Protein AF-A0A662LLN5-F1 (afdb_monomer_lite)

pLDDT: mean 84.32, std 14.69, range [38.28, 98.81]

Structure (mmCIF, N/CA/C/O backbone):
data_AF-A0A662LLN5-F1
#
_entry.id   AF-A0A662LLN5-F1
#
loop_
_atom_site.group_PDB
_atom_site.id
_atom_site.type_symbol
_atom_site.label_atom_id
_atom_site.label_alt_id
_atom_site.label_comp_id
_atom_site.label_asym_id
_atom_site.label_entity_id
_atom_site.label_seq_id
_atom_site.pdbx_PDB_ins_code
_atom_site.Cartn_x
_atom_site.Cartn_y
_atom_site.Cartn_z
_atom_site.occupancy
_atom_site.B_iso_or_equiv
_atom_site.auth_seq_id
_atom_site.auth_comp_id
_atom_site.auth_asym_id
_atom_site.auth_atom_id
_atom_site.pdbx_PDB_model_num
ATOM 1 N N . MET A 1 1 ? -21.492 3.802 71.761 1.00 56.81 1 MET A N 1
ATOM 2 C CA . MET A 1 1 ? -20.483 3.057 70.979 1.00 56.81 1 MET A CA 1
ATOM 3 C C . MET A 1 1 ? -19.474 2.463 71.934 1.00 56.81 1 MET A C 1
ATOM 5 O O . MET A 1 1 ? -18.831 3.209 72.669 1.00 56.81 1 MET A O 1
ATOM 9 N N . LYS A 1 2 ? -19.388 1.133 71.979 1.00 62.97 2 LYS A N 1
ATOM 10 C CA . LYS A 1 2 ? -18.338 0.440 72.729 1.00 62.97 2 LYS A CA 1
ATOM 11 C C . LYS A 1 2 ? -16.993 0.781 72.082 1.00 62.97 2 LYS A C 1
ATOM 13 O O . LYS A 1 2 ? -16.935 1.100 70.898 1.00 62.97 2 LYS A O 1
ATOM 18 N N . LYS A 1 3 ? -15.905 0.743 72.854 1.00 61.50 3 LYS A N 1
ATOM 19 C CA . LYS A 1 3 ? -14.552 1.117 72.395 1.00 61.50 3 LYS A CA 1
ATOM 20 C C . LYS A 1 3 ? -14.137 0.378 71.105 1.00 61.50 3 LYS A C 1
ATOM 22 O O . LYS A 1 3 ? -13.420 0.950 70.296 1.00 61.50 3 LYS A O 1
ATOM 27 N N . ASN A 1 4 ? -14.685 -0.819 70.889 1.00 70.62 4 ASN A N 1
ATOM 28 C CA . ASN A 1 4 ? -14.451 -1.657 69.714 1.00 70.62 4 ASN A CA 1
ATOM 29 C C . ASN A 1 4 ? -15.237 -1.219 68.461 1.00 70.62 4 ASN A C 1
ATOM 31 O O . ASN A 1 4 ? -14.770 -1.478 67.359 1.00 70.62 4 ASN A O 1
ATOM 35 N N . ASP A 1 5 ? -16.367 -0.513 68.591 1.00 71.94 5 ASP A N 1
ATOM 36 C CA . ASP A 1 5 ? -17.179 -0.086 67.435 1.00 71.94 5 ASP A CA 1
ATOM 37 C C . ASP A 1 5 ? -16.434 0.966 66.600 1.00 71.94 5 ASP A C 1
ATOM 39 O O . ASP A 1 5 ? -16.472 0.945 65.374 1.00 71.94 5 ASP A O 1
ATOM 43 N N . LYS A 1 6 ? -15.700 1.873 67.263 1.00 75.81 6 LYS A N 1
ATOM 44 C CA . LYS A 1 6 ? -14.857 2.868 66.578 1.00 75.81 6 LYS A CA 1
ATOM 45 C C . LYS A 1 6 ? -13.707 2.205 65.825 1.00 75.81 6 LYS A C 1
ATOM 47 O O . LYS A 1 6 ? -13.387 2.624 64.721 1.00 75.81 6 LYS A O 1
ATOM 52 N N . THR A 1 7 ? -13.104 1.172 66.411 1.00 79.12 7 THR A N 1
ATOM 53 C CA . THR A 1 7 ? -12.005 0.430 65.786 1.00 79.12 7 THR A CA 1
ATOM 54 C C . THR A 1 7 ? -12.483 -0.324 64.549 1.00 79.12 7 THR A C 1
ATOM 56 O O . THR A 1 7 ? -11.819 -0.269 63.523 1.00 79.12 7 THR A O 1
ATOM 59 N N . ILE A 1 8 ? -13.661 -0.954 64.612 1.00 82.38 8 ILE A N 1
ATOM 60 C CA . ILE A 1 8 ? -14.258 -1.664 63.471 1.00 82.38 8 ILE A CA 1
ATOM 61 C C . ILE A 1 8 ? -14.552 -0.700 62.314 1.00 82.38 8 ILE A C 1
ATOM 63 O O . ILE A 1 8 ? -14.216 -1.001 61.173 1.00 82.38 8 ILE A O 1
ATOM 67 N N . ILE A 1 9 ? -15.112 0.480 62.602 1.00 83.69 9 ILE A N 1
ATOM 68 C CA . ILE A 1 9 ? -15.408 1.490 61.573 1.00 83.69 9 ILE A CA 1
ATOM 69 C C . ILE A 1 9 ? -14.121 2.002 60.914 1.00 83.69 9 ILE A C 1
ATOM 71 O O . ILE A 1 9 ? -14.059 2.105 59.693 1.00 83.69 9 ILE A O 1
ATOM 75 N N . ILE A 1 10 ? -13.079 2.287 61.700 1.00 85.75 10 ILE A N 1
ATOM 76 C CA . ILE A 1 10 ? -11.797 2.775 61.169 1.00 85.75 10 ILE A CA 1
ATOM 77 C C . ILE A 1 10 ? -11.133 1.716 60.282 1.00 85.75 10 ILE A C 1
ATOM 79 O O . ILE A 1 10 ? -10.668 2.044 59.195 1.00 85.75 10 ILE A O 1
ATOM 83 N N . VAL A 1 11 ? -11.127 0.449 60.705 1.00 86.44 11 VAL A N 1
ATOM 84 C CA . VAL A 1 11 ? -10.577 -0.652 59.899 1.00 86.44 11 VAL A CA 1
ATOM 85 C C . VAL A 1 11 ? -11.376 -0.837 58.608 1.00 86.44 11 VAL A C 1
ATOM 87 O O . VAL A 1 11 ? -10.776 -0.994 57.550 1.00 86.44 11 VAL A O 1
ATOM 90 N N . GLY A 1 12 ? -12.708 -0.741 58.668 1.00 87.19 12 GLY A N 1
ATOM 91 C CA . GLY A 1 12 ? -13.563 -0.800 57.481 1.00 87.19 12 GLY A CA 1
ATOM 92 C C . GLY A 1 12 ? -13.252 0.306 56.470 1.00 87.19 12 GLY A C 1
ATOM 93 O O . GLY A 1 12 ? -13.114 0.020 55.287 1.00 87.19 12 GLY A O 1
ATOM 94 N N . ILE A 1 13 ? -13.065 1.548 56.931 1.00 88.62 13 ILE A N 1
ATOM 95 C CA . ILE A 1 13 ? -12.709 2.685 56.065 1.00 88.62 13 ILE A CA 1
ATOM 96 C C . ILE A 1 13 ? -11.320 2.495 55.441 1.00 88.62 13 ILE A C 1
ATOM 98 O O . ILE A 1 13 ? -11.148 2.763 54.257 1.00 88.62 13 ILE A O 1
ATOM 102 N N . ILE A 1 14 ? -10.340 2.006 56.207 1.00 89.50 14 ILE A N 1
ATOM 103 C CA . ILE A 1 14 ? -8.985 1.750 55.696 1.00 89.50 14 ILE A CA 1
ATOM 104 C C . ILE A 1 14 ? -9.006 0.671 54.610 1.00 89.50 14 ILE A C 1
ATOM 106 O O . ILE A 1 14 ? -8.377 0.857 53.574 1.00 89.50 14 ILE A O 1
ATOM 110 N N . ILE A 1 15 ? -9.747 -0.423 54.817 1.00 89.12 15 ILE A N 1
ATOM 111 C CA . ILE A 1 15 ? -9.900 -1.475 53.803 1.00 89.12 15 ILE A CA 1
ATOM 112 C C . ILE A 1 15 ? -10.547 -0.899 52.545 1.00 89.12 15 ILE A C 1
ATOM 114 O O . ILE A 1 15 ? -10.056 -1.165 51.458 1.00 89.12 15 ILE A O 1
ATOM 118 N N . LEU A 1 16 ? -11.584 -0.070 52.693 1.00 89.75 16 LEU A N 1
ATOM 119 C CA . LEU A 1 16 ? -12.308 0.514 51.565 1.00 89.75 16 LEU A CA 1
ATOM 120 C C . LEU A 1 16 ? -11.410 1.451 50.740 1.00 89.75 16 LEU A C 1
ATOM 122 O O . LEU A 1 16 ? -11.367 1.335 49.520 1.00 89.75 16 LEU A O 1
ATOM 126 N N . ILE A 1 17 ? -10.618 2.299 51.405 1.00 87.81 17 ILE A N 1
ATOM 127 C CA . ILE A 1 17 ? -9.617 3.153 50.748 1.00 87.81 17 ILE A CA 1
ATOM 128 C C . ILE A 1 17 ? -8.553 2.296 50.056 1.00 87.81 17 ILE A C 1
ATOM 130 O O . ILE A 1 17 ? -8.228 2.562 48.905 1.00 87.81 17 ILE A O 1
ATOM 134 N N . LEU A 1 18 ? -8.037 1.253 50.714 1.00 82.50 18 LEU A N 1
ATOM 135 C CA . LEU A 1 18 ? -7.039 0.359 50.120 1.00 82.50 18 LEU A CA 1
ATOM 136 C C . LEU A 1 18 ? -7.588 -0.406 48.913 1.00 82.50 18 LEU A C 1
ATOM 138 O O . LEU A 1 18 ? -6.859 -0.578 47.945 1.00 82.50 18 LEU A O 1
ATOM 142 N N . THR A 1 19 ? -8.856 -0.822 48.927 1.00 78.81 19 THR A N 1
ATOM 143 C CA . THR A 1 19 ? -9.494 -1.450 47.761 1.00 78.81 19 THR A CA 1
ATOM 144 C C . THR A 1 19 ? -9.745 -0.453 46.638 1.00 78.81 19 THR A C 1
ATOM 146 O O . THR A 1 19 ? -9.504 -0.788 45.489 1.00 78.81 19 THR A O 1
ATOM 149 N N . SER A 1 20 ? -10.165 0.780 46.940 1.00 78.69 20 SER A N 1
ATOM 150 C CA . SER A 1 20 ? -10.358 1.822 45.923 1.00 78.69 20 SER A CA 1
ATOM 151 C C . SER A 1 20 ? -9.040 2.238 45.273 1.00 78.69 20 SER A C 1
ATOM 153 O O . SER A 1 20 ? -8.980 2.369 44.060 1.00 78.69 20 SER A O 1
ATOM 155 N N . VAL A 1 21 ? -7.976 2.389 46.067 1.00 79.69 21 VAL A N 1
ATOM 156 C CA . VAL A 1 21 ? -6.614 2.638 45.575 1.00 79.69 21 VAL A CA 1
ATOM 157 C C . VAL A 1 21 ? -6.112 1.425 44.793 1.00 79.69 21 VAL A C 1
ATOM 159 O O . VAL A 1 21 ? -5.573 1.586 43.709 1.00 79.69 21 VAL A O 1
ATOM 162 N N . GLY A 1 22 ? -6.341 0.213 45.301 1.00 70.00 22 GLY A N 1
ATOM 163 C CA . GLY A 1 22 ? -5.976 -1.026 44.621 1.00 70.00 22 GLY A CA 1
ATOM 164 C C . GLY A 1 22 ? -6.615 -1.153 43.242 1.00 70.00 22 GLY A C 1
ATOM 165 O O . GLY A 1 22 ? -5.906 -1.484 42.312 1.00 70.00 22 GLY A O 1
ATOM 166 N N . ILE A 1 23 ? -7.906 -0.832 43.100 1.00 73.94 23 ILE A N 1
ATOM 167 C CA . ILE A 1 23 ? -8.621 -0.829 41.812 1.00 73.94 23 ILE A CA 1
ATOM 168 C C . ILE A 1 23 ? -8.132 0.312 40.911 1.00 73.94 23 ILE A C 1
ATOM 170 O O . ILE A 1 23 ? -7.931 0.099 39.726 1.00 73.94 23 ILE A O 1
ATOM 174 N N . TYR A 1 24 ? -7.900 1.505 41.466 1.00 73.44 24 TYR A N 1
ATOM 175 C CA . TYR A 1 24 ? -7.420 2.663 40.702 1.00 73.44 24 TYR A CA 1
ATOM 176 C C . TYR A 1 24 ? -6.010 2.460 40.122 1.00 73.44 24 TYR A C 1
ATOM 178 O O . TYR A 1 24 ? -5.701 2.983 39.061 1.00 73.44 24 TYR A O 1
ATOM 186 N N . PHE A 1 25 ? -5.152 1.707 40.817 1.00 68.44 25 PHE A N 1
ATOM 187 C CA . PHE A 1 25 ? -3.800 1.360 40.360 1.00 68.44 25 PHE A CA 1
ATOM 188 C C . PHE A 1 25 ? -3.701 -0.060 39.785 1.00 68.44 25 PHE A C 1
ATOM 190 O O . PHE A 1 25 ? -2.595 -0.535 39.520 1.00 68.44 25 PHE A O 1
ATOM 197 N N . TRP A 1 26 ? -4.826 -0.760 39.617 1.00 58.16 26 TRP A N 1
ATOM 198 C CA . TRP A 1 26 ? -4.845 -2.057 38.954 1.00 58.16 26 TRP A CA 1
ATOM 199 C C . TRP A 1 26 ? -4.849 -1.824 37.447 1.00 58.16 26 TRP A C 1
ATOM 201 O O . TRP A 1 26 ? -5.888 -1.576 36.847 1.00 58.16 26 TRP A O 1
ATOM 211 N N . ILE A 1 27 ? -3.659 -1.885 36.862 1.00 49.53 27 ILE A N 1
ATOM 212 C CA . ILE A 1 27 ? -3.475 -2.018 35.422 1.00 49.53 27 ILE A CA 1
ATOM 213 C C . ILE A 1 27 ? -3.460 -3.531 35.176 1.00 49.53 27 ILE A C 1
ATOM 215 O O . ILE A 1 27 ? -2.548 -4.192 35.689 1.00 49.53 27 ILE A O 1
ATOM 219 N N . PRO A 1 28 ? -4.471 -4.124 34.514 1.00 46.12 28 PRO A N 1
ATOM 220 C CA . PRO A 1 28 ? -4.353 -5.510 34.095 1.00 46.12 28 PRO A CA 1
ATOM 221 C C . PRO A 1 28 ? -3.087 -5.633 33.244 1.00 46.12 28 PRO A C 1
ATOM 223 O O . PRO A 1 28 ? -2.852 -4.813 32.361 1.00 46.12 28 PRO A O 1
ATOM 226 N N . GLU A 1 29 ? -2.258 -6.645 33.508 1.00 39.00 29 GLU A N 1
ATOM 227 C CA . GLU A 1 29 ? -1.376 -7.143 32.454 1.00 39.00 29 GLU A CA 1
ATOM 228 C C . GLU A 1 29 ? -2.317 -7.623 31.346 1.00 39.00 29 GLU A C 1
ATOM 230 O O . GLU A 1 29 ? -2.895 -8.708 31.442 1.00 39.00 29 GLU A O 1
ATOM 235 N N . SER A 1 30 ? -2.554 -6.774 30.348 1.00 45.56 30 SER A N 1
ATOM 236 C CA . SER A 1 30 ? -3.200 -7.154 29.104 1.00 45.56 30 SER A CA 1
ATOM 237 C C . SER A 1 30 ? -2.238 -8.099 28.399 1.00 45.56 30 SER A C 1
ATOM 239 O O . SER A 1 30 ? -1.370 -7.704 27.624 1.00 45.56 30 SER A O 1
ATOM 241 N N . SER A 1 31 ? -2.325 -9.384 28.735 1.00 53.78 31 SER A N 1
ATOM 242 C CA . SER A 1 31 ? -1.752 -10.410 27.881 1.00 53.78 31 SER A CA 1
ATOM 243 C C . SER A 1 31 ? -2.539 -10.356 26.579 1.00 53.78 31 SER A C 1
ATOM 245 O O . SER A 1 31 ? -3.689 -10.797 26.546 1.00 53.78 31 SER A O 1
ATOM 247 N N . VAL A 1 32 ? -1.939 -9.768 25.548 1.00 65.62 32 VAL A N 1
ATOM 248 C CA . VAL A 1 32 ? -2.468 -9.820 24.187 1.00 65.62 32 VAL A CA 1
ATOM 249 C C . VAL A 1 32 ? -2.676 -11.290 23.838 1.00 65.62 32 VAL A C 1
ATOM 251 O O . VAL A 1 32 ? -1.766 -12.106 23.998 1.00 65.62 32 VAL A O 1
ATOM 254 N N . ALA A 1 33 ? -3.905 -11.644 23.475 1.00 74.06 33 ALA A N 1
ATOM 255 C CA . ALA A 1 33 ? -4.250 -13.014 23.133 1.00 74.06 33 ALA A CA 1
ATOM 256 C C . ALA A 1 33 ? -3.913 -13.258 21.661 1.00 74.06 33 ALA A C 1
ATOM 258 O O . ALA A 1 33 ? -4.383 -12.513 20.801 1.00 74.06 33 ALA A O 1
ATOM 259 N N . ASP A 1 34 ? -3.141 -14.304 21.372 1.00 83.81 34 ASP A N 1
ATOM 260 C CA . ASP A 1 34 ? -2.921 -14.747 19.994 1.00 83.81 34 ASP A CA 1
ATOM 261 C C . ASP A 1 34 ? -4.272 -15.131 19.366 1.00 83.81 34 ASP A C 1
ATOM 263 O O . ASP A 1 34 ? -5.030 -15.914 19.948 1.00 83.81 34 ASP A O 1
ATOM 267 N N . ALA A 1 35 ? -4.580 -14.545 18.210 1.00 88.62 35 ALA A N 1
ATOM 268 C CA . ALA A 1 35 ? -5.799 -14.792 17.445 1.00 88.62 35 ALA A CA 1
ATOM 269 C C . ALA A 1 35 ? -5.528 -15.708 16.244 1.00 88.62 35 ALA A C 1
ATOM 271 O O . ALA A 1 35 ? -4.415 -15.732 15.715 1.00 88.62 35 ALA A O 1
ATOM 272 N N . GLU A 1 36 ? -6.559 -16.407 15.771 1.00 90.69 36 GLU A N 1
ATOM 273 C CA . GLU A 1 36 ? -6.541 -17.137 14.497 1.00 90.69 36 GLU A CA 1
ATOM 274 C C . GLU A 1 36 ? -7.401 -16.407 13.453 1.00 90.69 36 GLU A C 1
ATOM 276 O O . GLU A 1 36 ? -8.157 -15.489 13.773 1.00 90.69 36 GLU A O 1
ATOM 281 N N . ILE A 1 37 ? -7.282 -16.770 12.173 1.00 90.62 37 ILE A N 1
ATOM 282 C CA . ILE A 1 37 ? -8.008 -16.070 11.101 1.00 90.62 37 ILE A CA 1
ATOM 283 C C . ILE A 1 37 ? -9.530 -16.233 11.228 1.00 90.62 37 ILE A C 1
ATOM 285 O O . ILE A 1 37 ? -10.289 -15.311 10.933 1.00 90.62 37 ILE A O 1
ATOM 289 N N . GLU A 1 38 ? -9.986 -17.365 11.752 1.00 92.12 38 GLU A N 1
ATOM 290 C CA . GLU A 1 38 ? -11.391 -17.658 12.016 1.00 92.12 38 GLU A CA 1
ATOM 291 C C . GLU A 1 38 ? -12.031 -16.633 12.957 1.00 92.12 38 GLU A C 1
ATOM 293 O O . GLU A 1 38 ? -13.223 -16.342 12.841 1.00 92.12 38 GLU A O 1
ATOM 298 N N . ASP A 1 39 ? -11.237 -16.030 13.846 1.00 91.25 39 ASP A N 1
ATOM 299 C CA . ASP A 1 39 ? -11.706 -14.977 14.735 1.00 91.25 39 ASP A CA 1
ATOM 300 C C . ASP A 1 39 ? -12.076 -13.703 13.958 1.00 91.25 39 ASP A C 1
ATOM 302 O O . ASP A 1 39 ? -12.903 -12.919 14.417 1.00 91.25 39 ASP A O 1
ATOM 306 N N . PHE A 1 40 ? -11.528 -13.469 12.770 1.00 93.88 40 PHE A N 1
ATOM 307 C CA . PHE A 1 40 ? -11.765 -12.234 12.019 1.00 93.88 40 PHE A CA 1
ATOM 308 C C . PHE A 1 40 ? -12.902 -12.332 10.998 1.00 93.88 40 PHE A C 1
ATOM 310 O O . PHE A 1 40 ? -13.270 -11.320 10.409 1.00 93.88 40 PHE A O 1
ATOM 317 N N . TYR A 1 41 ? -13.500 -13.508 10.797 1.00 91.50 41 TYR A N 1
ATOM 318 C CA . TYR A 1 41 ? -14.532 -13.711 9.772 1.00 91.50 41 TYR A CA 1
ATOM 319 C C . TYR A 1 41 ? -15.815 -12.905 9.987 1.00 91.50 41 TYR A C 1
ATOM 321 O O . TYR A 1 41 ? -16.487 -12.568 9.015 1.00 91.50 41 TYR A O 1
ATOM 329 N N . GLU A 1 42 ? -16.150 -12.606 11.240 1.00 89.94 42 GLU A N 1
ATOM 330 C CA . GLU A 1 42 ? -17.330 -11.813 11.606 1.00 89.94 42 GLU A CA 1
ATOM 331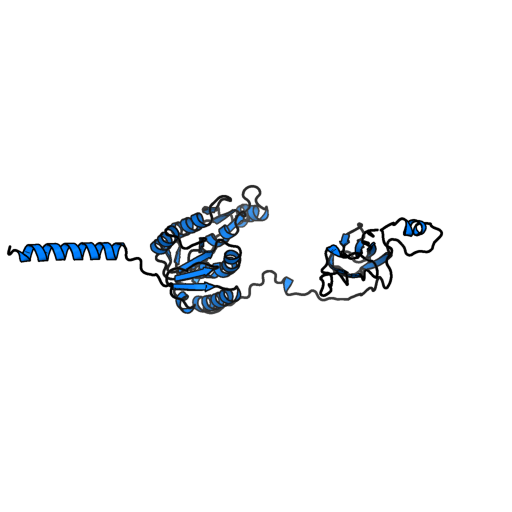 C C . GLU A 1 42 ? -16.979 -10.358 11.955 1.00 89.94 42 GLU A C 1
ATOM 333 O O . GLU A 1 42 ? -17.869 -9.574 12.267 1.00 89.94 42 GLU A O 1
ATOM 338 N N . VAL A 1 43 ? -15.696 -9.978 11.897 1.00 92.56 43 VAL A N 1
ATOM 339 C CA . VAL A 1 43 ? -15.270 -8.605 12.190 1.00 92.56 43 VAL A CA 1
ATOM 340 C C . VAL A 1 43 ? -15.778 -7.671 11.100 1.00 92.56 43 VAL A C 1
ATOM 342 O O . VAL A 1 43 ? -15.587 -7.916 9.909 1.00 92.56 43 VAL A O 1
ATOM 345 N N . CYS A 1 44 ? -16.369 -6.556 11.508 1.00 91.44 44 CYS A N 1
ATOM 346 C CA . CYS A 1 44 ? -16.687 -5.462 10.607 1.00 91.44 44 CYS A CA 1
ATOM 347 C C . CYS A 1 44 ? -16.503 -4.123 11.324 1.00 91.44 44 CYS A C 1
ATOM 349 O O . CYS A 1 44 ? -16.620 -4.038 12.550 1.00 91.44 44 CYS A O 1
ATOM 351 N N . GLY A 1 45 ? -16.203 -3.077 10.562 1.00 93.62 45 GLY A N 1
ATOM 352 C CA . GLY A 1 45 ? -16.391 -1.700 11.002 1.00 93.62 45 GLY A CA 1
ATOM 353 C C . GLY A 1 45 ? -17.517 -1.012 10.240 1.00 93.62 45 GLY A C 1
ATOM 354 O O . GLY A 1 45 ? -17.901 -1.434 9.145 1.00 93.62 45 GLY A O 1
ATOM 355 N N . SER A 1 46 ? -18.048 0.049 10.842 1.00 93.50 46 SER A N 1
ATOM 356 C CA . SER A 1 46 ? -19.086 0.899 10.263 1.00 93.50 46 SER A CA 1
ATOM 357 C C . SER A 1 46 ? -18.489 2.253 9.902 1.00 93.50 46 SER A C 1
ATOM 359 O O . SER A 1 46 ? -18.086 3.022 10.776 1.00 93.50 46 SER A O 1
ATOM 361 N N . ILE A 1 47 ? -18.436 2.541 8.601 1.00 91.75 47 ILE A N 1
ATOM 362 C CA . ILE A 1 47 ? -17.916 3.801 8.067 1.00 91.75 47 ILE A CA 1
ATOM 363 C C . ILE A 1 47 ? -19.075 4.775 7.837 1.00 91.75 47 ILE A C 1
ATOM 365 O O . ILE A 1 47 ? -20.075 4.440 7.197 1.00 91.75 47 ILE A O 1
ATOM 369 N N . ASN A 1 48 ? -18.910 6.009 8.307 1.00 86.25 48 ASN A N 1
ATOM 370 C CA . ASN A 1 48 ? -19.801 7.120 8.003 1.00 86.25 48 ASN A CA 1
ATOM 371 C C . ASN A 1 48 ? -19.880 7.342 6.489 1.00 86.25 48 ASN A C 1
ATOM 373 O O . ASN A 1 48 ? -18.855 7.386 5.810 1.00 86.25 48 ASN A O 1
ATOM 377 N N . SER A 1 49 ? -21.088 7.538 5.948 1.00 76.06 49 SER A N 1
ATOM 378 C CA . SER A 1 49 ? -21.279 7.745 4.506 1.00 76.06 49 SER A CA 1
ATOM 379 C C . SER A 1 49 ? -20.354 8.849 3.978 1.00 76.06 49 SER A C 1
ATOM 381 O O . SER A 1 49 ? -20.461 10.006 4.402 1.00 76.06 49 SER A O 1
ATOM 383 N N . PHE A 1 50 ? -19.466 8.495 3.050 1.00 81.56 50 PHE A N 1
ATOM 384 C CA . PHE A 1 50 ? -18.460 9.391 2.497 1.00 81.56 50 PHE A CA 1
ATOM 385 C C . PHE A 1 50 ? -18.389 9.227 0.977 1.00 81.56 50 PHE A C 1
ATOM 387 O O . PHE A 1 50 ? -17.819 8.271 0.461 1.00 81.56 50 PHE A O 1
ATOM 394 N N . ASP A 1 51 ? -18.972 10.193 0.264 1.00 83.19 51 ASP A N 1
ATOM 395 C CA . ASP A 1 51 ? -19.204 10.108 -1.189 1.00 83.19 51 ASP A CA 1
ATOM 396 C C . ASP A 1 51 ? -18.282 11.040 -2.000 1.00 83.19 51 ASP A C 1
ATOM 398 O O . ASP A 1 51 ? -18.519 11.321 -3.177 1.00 83.19 51 ASP A O 1
ATOM 402 N N . THR A 1 52 ? -17.245 11.589 -1.366 1.00 91.12 52 THR A N 1
ATOM 403 C CA . THR A 1 52 ? -16.296 12.518 -2.006 1.00 91.12 52 THR A CA 1
ATOM 404 C C . THR A 1 52 ? -14.931 11.879 -2.201 1.00 91.12 52 THR A C 1
ATOM 406 O O . THR A 1 52 ? -14.650 10.839 -1.626 1.00 91.12 52 THR A O 1
ATOM 409 N N . GLY A 1 53 ? -14.059 12.500 -2.994 1.00 93.88 53 GLY A N 1
ATOM 410 C CA . GLY A 1 53 ? -12.712 11.977 -3.199 1.00 93.88 53 GLY A CA 1
ATOM 411 C C . GLY A 1 53 ? -11.801 12.157 -1.982 1.00 93.88 53 GLY A C 1
ATOM 412 O O . GLY A 1 53 ? -12.063 12.955 -1.075 1.00 93.88 53 GLY A O 1
ATOM 413 N N . ILE A 1 54 ? -10.667 11.470 -2.027 1.00 97.31 54 ILE A N 1
ATOM 414 C CA . ILE A 1 54 ? -9.551 11.629 -1.098 1.00 97.31 54 ILE A CA 1
ATOM 415 C C . ILE A 1 54 ? -8.332 12.071 -1.900 1.00 97.31 54 ILE A C 1
ATOM 417 O O . ILE A 1 54 ? -8.077 11.556 -2.989 1.00 97.31 54 ILE A O 1
ATOM 421 N N . LYS A 1 55 ? -7.550 13.012 -1.373 1.00 97.38 55 LYS A N 1
ATOM 422 C CA . LYS A 1 55 ? -6.294 13.443 -1.987 1.00 97.38 55 LYS A CA 1
ATOM 423 C C . LYS A 1 55 ? -5.174 13.464 -0.962 1.00 97.38 55 LYS A C 1
ATOM 425 O O . LYS A 1 55 ? -5.222 14.207 0.010 1.00 97.38 55 LYS A O 1
ATOM 430 N N . VAL A 1 56 ? -4.141 12.670 -1.192 1.00 98.19 56 VAL A N 1
ATOM 431 C CA . VAL A 1 56 ? -3.008 12.534 -0.277 1.00 98.19 56 VAL A CA 1
ATOM 432 C C . VAL A 1 56 ? -1.716 12.967 -0.946 1.00 98.19 56 VAL A C 1
ATOM 434 O O . VAL A 1 56 ? -1.542 12.819 -2.160 1.00 98.19 56 VAL A O 1
ATOM 437 N N . SER A 1 57 ? -0.805 13.519 -0.151 1.00 97.75 57 SER A N 1
ATOM 438 C CA . SER A 1 57 ? 0.537 13.839 -0.618 1.00 97.75 57 SER A CA 1
ATOM 439 C C . SER A 1 57 ? 1.328 12.569 -0.949 1.00 97.75 57 SER A C 1
ATOM 441 O O . SER A 1 57 ? 1.232 11.567 -0.250 1.00 97.75 57 SER A O 1
ATOM 443 N 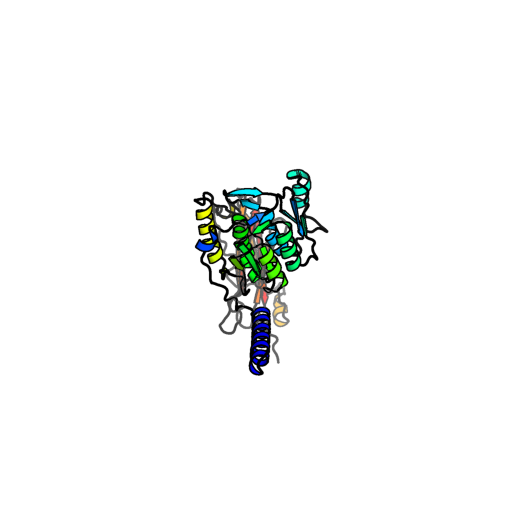N . ASP A 1 58 ? 2.162 12.629 -1.985 1.00 94.75 58 ASP A N 1
ATOM 444 C CA . ASP A 1 58 ? 3.137 11.582 -2.319 1.00 94.75 58 ASP A CA 1
ATOM 445 C C . ASP A 1 58 ? 4.419 11.620 -1.461 1.00 94.75 58 ASP A C 1
ATOM 447 O O . ASP A 1 58 ? 5.332 10.826 -1.682 1.00 94.75 58 ASP A O 1
ATOM 451 N N . ALA A 1 59 ? 4.503 12.530 -0.484 1.00 95.31 59 ALA A N 1
ATOM 452 C CA . ALA A 1 59 ? 5.677 12.699 0.370 1.00 95.31 59 ALA A CA 1
ATOM 453 C C . ALA A 1 59 ? 5.853 11.576 1.406 1.00 95.31 59 ALA A C 1
ATOM 455 O O . ALA A 1 59 ? 6.985 11.287 1.792 1.00 95.31 59 ALA A O 1
ATOM 456 N N . ASN A 1 60 ? 4.757 10.946 1.846 1.00 95.44 60 ASN A N 1
ATOM 457 C CA . ASN A 1 60 ? 4.782 9.809 2.764 1.00 95.44 60 ASN A CA 1
ATOM 458 C C . ASN A 1 60 ? 3.906 8.673 2.203 1.00 95.44 60 ASN A C 1
ATOM 460 O O . ASN A 1 60 ? 2.710 8.879 1.975 1.00 95.44 60 ASN A O 1
ATOM 464 N N . PRO A 1 61 ? 4.465 7.470 1.976 1.00 95.12 61 PRO A N 1
ATOM 465 C CA . PRO A 1 61 ? 3.729 6.379 1.349 1.00 95.12 61 PRO A CA 1
ATOM 466 C C . PRO A 1 61 ? 2.614 5.799 2.240 1.00 95.12 61 PRO A C 1
ATOM 468 O O . PRO A 1 61 ? 1.663 5.215 1.720 1.00 95.12 61 PRO A O 1
ATOM 471 N N . PHE A 1 62 ? 2.668 6.001 3.560 1.00 98.19 62 PHE A N 1
ATOM 472 C CA . PHE A 1 62 ? 1.625 5.546 4.480 1.00 98.19 62 PHE A CA 1
ATOM 473 C C . PHE A 1 62 ? 0.310 6.319 4.346 1.00 98.19 62 PHE A C 1
ATOM 475 O O . PHE A 1 62 ? -0.740 5.770 4.672 1.00 98.19 62 PHE A O 1
ATOM 482 N N . PHE A 1 63 ? 0.316 7.549 3.813 1.00 98.50 63 PHE A N 1
ATOM 483 C CA . PHE A 1 63 ? -0.921 8.322 3.645 1.00 98.50 63 PHE A CA 1
ATOM 484 C C . PHE A 1 63 ? -1.937 7.623 2.736 1.00 98.50 63 PHE A C 1
ATOM 486 O O . PHE A 1 63 ? -3.144 7.706 2.966 1.00 98.50 63 PHE A O 1
ATOM 493 N N . ALA A 1 64 ? -1.460 6.898 1.722 1.00 97.50 64 ALA A N 1
ATOM 494 C CA . ALA A 1 64 ? -2.328 6.073 0.891 1.00 97.50 64 ALA A CA 1
ATOM 495 C C . ALA A 1 64 ? -2.876 4.867 1.674 1.00 97.50 64 ALA A C 1
ATOM 497 O O . ALA A 1 64 ? -4.052 4.538 1.542 1.00 97.50 64 ALA A O 1
ATOM 498 N N . LEU A 1 65 ? -2.059 4.235 2.524 1.00 98.38 65 LEU A N 1
ATOM 499 C CA . LEU A 1 65 ? -2.467 3.058 3.298 1.00 98.38 65 LEU A CA 1
ATOM 500 C C . LEU A 1 65 ? -3.584 3.391 4.295 1.00 98.38 65 LEU A C 1
ATOM 502 O O . LEU A 1 65 ? -4.605 2.708 4.305 1.00 98.38 65 LEU A O 1
ATOM 506 N N . ILE A 1 66 ? -3.438 4.482 5.056 1.00 98.50 66 ILE A N 1
ATOM 507 C CA . ILE A 1 66 ? -4.411 4.885 6.090 1.00 98.50 66 ILE A CA 1
ATOM 508 C C . ILE A 1 66 ? -5.759 5.344 5.517 1.00 98.50 66 ILE A C 1
ATOM 510 O O . ILE A 1 66 ? -6.766 5.347 6.215 1.00 98.50 66 ILE A O 1
ATOM 514 N N . THR A 1 67 ? -5.797 5.719 4.235 1.00 97.69 67 THR A N 1
ATOM 515 C CA . THR A 1 67 ? -7.018 6.179 3.551 1.00 97.69 67 THR A CA 1
ATOM 516 C C . THR A 1 67 ? -7.649 5.129 2.645 1.00 97.69 67 THR A C 1
ATOM 518 O O . THR A 1 67 ? -8.790 5.303 2.217 1.00 97.69 67 THR A O 1
ATOM 521 N N . THR A 1 68 ? -6.952 4.028 2.354 1.00 97.50 68 THR A N 1
ATOM 522 C CA . THR A 1 68 ? -7.446 2.999 1.429 1.00 97.50 68 THR A CA 1
ATOM 523 C C . THR A 1 68 ? -8.773 2.375 1.881 1.00 97.50 68 THR A C 1
ATOM 525 O O . THR A 1 68 ? -9.663 2.304 1.037 1.00 97.50 68 THR A O 1
ATOM 528 N N . PRO A 1 69 ? -8.988 2.017 3.164 1.00 96.88 69 PRO A N 1
ATOM 529 C CA . PRO A 1 69 ? -10.281 1.485 3.605 1.00 96.88 69 PRO A CA 1
ATOM 530 C C . PRO A 1 69 ? -11.431 2.498 3.525 1.00 96.88 69 PRO A C 1
ATOM 532 O O . PRO A 1 69 ? -12.591 2.117 3.498 1.00 96.88 69 PRO A O 1
ATOM 535 N N . ILE A 1 70 ? -11.149 3.801 3.451 1.00 96.06 70 ILE A N 1
ATOM 536 C CA . ILE A 1 70 ? -12.189 4.797 3.148 1.00 96.06 70 ILE A CA 1
ATOM 537 C C . ILE A 1 70 ? -12.445 4.819 1.640 1.00 96.06 70 ILE A C 1
ATOM 539 O O . ILE A 1 70 ? -13.588 4.894 1.198 1.00 96.06 70 ILE A O 1
ATOM 543 N N . ALA A 1 71 ? -11.373 4.738 0.846 1.00 96.19 71 ALA A N 1
ATOM 544 C CA . ALA A 1 71 ? -11.443 4.795 -0.605 1.00 96.19 71 ALA A CA 1
ATOM 545 C C . ALA A 1 71 ? -12.168 3.595 -1.226 1.00 96.19 71 ALA A C 1
ATOM 547 O O . ALA A 1 71 ? -12.869 3.738 -2.227 1.00 96.19 71 ALA A O 1
ATOM 548 N N . VAL A 1 72 ? -11.972 2.412 -0.650 1.00 95.62 72 VAL A N 1
ATOM 549 C CA . VAL A 1 72 ? -12.634 1.176 -1.045 1.00 95.62 72 VAL A CA 1
ATOM 550 C C . VAL A 1 72 ? -12.922 0.342 0.193 1.00 95.62 72 VAL A C 1
ATOM 552 O O . VAL A 1 72 ? -12.024 0.023 0.966 1.00 95.62 72 VAL A O 1
ATOM 555 N N . ASN A 1 73 ? -14.181 -0.032 0.372 1.00 95.00 73 ASN A N 1
ATOM 556 C CA . ASN A 1 73 ? -14.606 -0.896 1.466 1.00 95.00 73 ASN A CA 1
ATOM 557 C C . ASN A 1 73 ? -15.821 -1.730 1.086 1.00 95.00 73 ASN A C 1
ATOM 559 O O . ASN A 1 73 ? -16.389 -1.573 0.000 1.00 95.00 73 ASN A O 1
ATOM 563 N N . TYR A 1 74 ? -16.161 -2.660 1.973 1.00 93.06 74 TYR A N 1
ATOM 564 C CA . TYR A 1 74 ? -17.249 -3.603 1.787 1.00 93.06 74 TYR A CA 1
ATOM 565 C C . TYR A 1 74 ? -18.077 -3.684 3.060 1.00 93.06 74 TYR A C 1
ATOM 567 O O . TYR A 1 74 ? -17.541 -3.985 4.130 1.00 93.06 74 TYR A O 1
ATOM 575 N N . ASP A 1 75 ? -19.380 -3.465 2.942 1.00 87.88 75 ASP A N 1
ATOM 576 C CA . ASP A 1 75 ? -20.287 -3.614 4.079 1.00 87.88 75 ASP A CA 1
ATOM 577 C C . ASP A 1 75 ? -20.405 -5.084 4.543 1.00 87.88 75 ASP A C 1
ATOM 579 O O . ASP A 1 75 ? -19.731 -5.996 4.035 1.00 87.88 75 ASP A O 1
ATOM 583 N N . GLU A 1 76 ? -21.233 -5.324 5.560 1.00 84.62 76 GLU A N 1
ATOM 584 C CA . GLU A 1 76 ? -21.488 -6.662 6.110 1.00 84.62 76 GLU A CA 1
ATOM 585 C C . GLU A 1 76 ? -22.050 -7.635 5.058 1.00 84.62 76 GLU A C 1
ATOM 587 O O . GLU A 1 76 ? -21.710 -8.818 5.070 1.00 84.62 76 GLU A O 1
ATOM 592 N N . ASP A 1 77 ? -22.837 -7.132 4.102 1.00 85.56 77 ASP A N 1
ATOM 593 C CA . ASP A 1 77 ? -23.417 -7.909 3.001 1.00 85.56 77 ASP A CA 1
ATOM 594 C C . ASP A 1 77 ? -22.422 -8.127 1.838 1.00 85.56 77 ASP A C 1
ATOM 596 O O . ASP A 1 77 ? -22.731 -8.811 0.855 1.00 85.56 77 ASP A O 1
ATOM 600 N N . GLY A 1 78 ? -21.214 -7.558 1.930 1.00 85.69 78 GLY A N 1
ATOM 601 C CA . GLY A 1 78 ? -20.174 -7.642 0.908 1.00 85.69 78 GLY A CA 1
ATOM 602 C C . GLY A 1 78 ? -20.391 -6.700 -0.281 1.00 85.69 78 GLY A C 1
ATOM 603 O O . GLY A 1 78 ? -19.772 -6.888 -1.333 1.00 85.69 78 GLY A O 1
ATOM 604 N N . MET A 1 79 ? -21.254 -5.692 -0.152 1.00 88.88 79 MET A N 1
ATOM 605 C CA . MET A 1 79 ? -21.449 -4.670 -1.174 1.00 88.88 79 MET A CA 1
ATOM 606 C C . MET A 1 79 ? -20.296 -3.673 -1.153 1.00 88.88 79 MET A C 1
ATOM 608 O O . MET A 1 79 ? -19.920 -3.142 -0.113 1.00 88.88 79 MET A O 1
ATOM 612 N N . GLN A 1 80 ? -19.738 -3.410 -2.334 1.00 92.19 80 GLN A N 1
ATOM 613 C CA . GLN A 1 80 ? -18.597 -2.518 -2.492 1.00 92.19 80 GLN A CA 1
ATOM 614 C C . GLN A 1 80 ? -19.020 -1.046 -2.463 1.00 92.19 80 GLN A C 1
ATOM 616 O O . GLN A 1 80 ? -19.897 -0.633 -3.228 1.00 92.19 80 GLN A O 1
ATOM 621 N N . ASN A 1 81 ? -18.291 -0.249 -1.687 1.00 92.56 81 ASN A N 1
ATOM 622 C CA . ASN A 1 81 ? -18.205 1.196 -1.842 1.00 92.56 81 ASN A CA 1
ATOM 623 C C . ASN A 1 81 ? -16.843 1.570 -2.444 1.00 92.56 81 ASN A C 1
ATOM 625 O O . ASN A 1 81 ? -15.819 0.985 -2.087 1.00 92.56 81 ASN A O 1
ATOM 629 N N . VAL A 1 82 ? -16.829 2.520 -3.380 1.00 94.00 82 VAL A N 1
ATOM 630 C CA . VAL A 1 82 ? -15.600 2.987 -4.024 1.00 94.00 82 VAL A CA 1
ATOM 631 C C . VAL A 1 82 ? -15.672 4.470 -4.359 1.00 94.00 82 VAL A C 1
ATOM 633 O O . VAL A 1 82 ? -16.603 4.945 -5.011 1.00 94.00 82 VAL A O 1
ATOM 636 N N . ILE A 1 83 ? -14.627 5.188 -3.970 1.00 94.50 83 ILE A N 1
ATOM 637 C CA . ILE A 1 83 ? -14.410 6.604 -4.253 1.00 94.50 83 ILE A CA 1
ATOM 638 C C . ILE A 1 83 ? -12.964 6.814 -4.728 1.00 94.50 83 ILE A C 1
ATOM 640 O O . ILE A 1 83 ? -12.090 5.977 -4.488 1.00 94.50 83 ILE A O 1
ATOM 644 N N . PRO A 1 84 ? -12.663 7.913 -5.437 1.00 95.44 84 PRO A N 1
ATOM 645 C CA . PRO A 1 84 ? -11.312 8.131 -5.932 1.00 95.44 84 PRO A CA 1
ATOM 646 C C . PRO A 1 84 ? -10.341 8.530 -4.813 1.00 95.44 84 PRO A C 1
ATOM 648 O O . PRO A 1 84 ? -10.594 9.474 -4.065 1.00 95.44 84 PRO A O 1
ATOM 651 N N . LEU A 1 85 ? -9.184 7.864 -4.780 1.00 96.31 85 LEU A N 1
ATOM 652 C CA . LEU A 1 85 ? -8.005 8.250 -4.004 1.00 96.31 85 LEU A CA 1
ATOM 653 C C . LEU A 1 85 ? -6.916 8.769 -4.951 1.00 96.31 85 LEU A C 1
ATOM 655 O O . LEU A 1 85 ? -6.392 8.031 -5.787 1.00 96.31 85 LEU A O 1
ATOM 659 N N . TYR A 1 86 ? -6.557 10.041 -4.811 1.00 95.88 86 TYR A N 1
ATOM 660 C CA . TYR A 1 86 ? -5.506 10.687 -5.589 1.00 95.88 86 TYR A CA 1
ATOM 661 C C . TYR A 1 86 ? -4.228 10.809 -4.757 1.00 95.88 86 TYR A C 1
ATOM 663 O O . TYR A 1 86 ? -4.194 11.552 -3.780 1.00 95.88 86 TYR A O 1
ATOM 671 N N . VAL A 1 87 ? -3.152 10.142 -5.171 1.00 96.06 87 VAL A N 1
ATOM 672 C CA . VAL A 1 87 ? -1.810 10.332 -4.592 1.00 96.06 87 VAL A CA 1
ATOM 673 C C . VAL A 1 87 ? -1.063 11.339 -5.453 1.00 96.06 87 VAL A C 1
ATOM 675 O O . VAL A 1 87 ? -0.867 11.079 -6.637 1.00 96.06 87 VAL A O 1
ATOM 678 N N . SER A 1 88 ? -0.678 12.493 -4.905 1.00 93.69 88 SER A N 1
ATOM 679 C CA . SER A 1 88 ? -0.127 13.590 -5.706 1.00 93.69 88 SER A CA 1
ATOM 680 C C . SER A 1 88 ? 0.958 14.379 -4.993 1.00 93.69 88 SER A C 1
ATOM 682 O O . SER A 1 88 ? 0.813 14.760 -3.835 1.00 93.69 88 SER A O 1
ATOM 684 N N . ASN A 1 89 ? 1.967 14.796 -5.753 1.00 94.88 89 ASN A N 1
ATOM 685 C CA . ASN A 1 89 ? 2.753 15.968 -5.398 1.00 94.88 89 ASN A CA 1
ATOM 686 C C . ASN A 1 89 ? 1.859 17.209 -5.516 1.00 94.88 89 ASN A C 1
ATOM 688 O O . ASN A 1 89 ? 1.285 17.452 -6.577 1.00 94.88 89 ASN A O 1
ATOM 692 N N . PHE A 1 90 ? 1.684 17.980 -4.445 1.00 93.81 90 PHE A N 1
ATOM 693 C CA . PHE A 1 90 ? 0.803 19.157 -4.479 1.00 93.81 90 PHE A CA 1
ATOM 694 C C . PHE A 1 90 ? 1.471 20.392 -5.092 1.00 93.81 90 PHE A C 1
ATOM 696 O O . PHE A 1 90 ? 0.772 21.292 -5.555 1.00 93.81 90 PHE A O 1
ATOM 703 N N . ALA A 1 91 ? 2.805 20.442 -5.117 1.00 93.38 91 ALA A N 1
ATOM 704 C CA . ALA A 1 91 ? 3.548 21.534 -5.737 1.00 93.38 91 ALA A CA 1
ATOM 705 C C . ALA A 1 91 ? 3.690 21.346 -7.256 1.00 93.38 91 ALA A C 1
ATOM 707 O O . ALA A 1 91 ? 3.627 22.326 -7.997 1.00 93.38 91 ALA A O 1
ATOM 708 N N . ASP A 1 92 ? 3.863 20.102 -7.709 1.00 94.38 92 ASP A N 1
ATOM 709 C CA . ASP A 1 92 ? 4.004 19.737 -9.124 1.00 94.38 92 ASP A CA 1
ATOM 710 C C . ASP A 1 92 ? 3.220 18.448 -9.450 1.00 94.38 92 ASP A C 1
ATOM 712 O O . ASP A 1 92 ? 3.804 17.370 -9.597 1.00 94.38 92 ASP A O 1
ATOM 716 N N . PRO A 1 93 ? 1.875 18.510 -9.499 1.00 92.75 93 PRO A N 1
ATOM 717 C CA . PRO A 1 93 ? 1.043 17.331 -9.710 1.00 92.75 93 PRO A CA 1
ATOM 718 C C . PRO A 1 93 ? 1.244 16.742 -11.109 1.00 92.75 93 PRO A C 1
ATOM 720 O O . PRO A 1 93 ? 1.300 17.455 -12.115 1.00 92.75 93 PRO A O 1
ATOM 723 N N . SER A 1 94 ? 1.282 15.408 -11.202 1.00 91.62 94 SER A N 1
ATOM 724 C CA . SER A 1 94 ? 1.409 14.752 -12.505 1.00 91.62 94 SER A CA 1
ATOM 725 C C . SER A 1 94 ? 0.201 15.064 -13.395 1.00 91.62 94 SER A C 1
ATOM 727 O O . SER A 1 94 ? -0.949 15.071 -12.948 1.00 91.62 94 SER A O 1
ATOM 729 N N . LYS A 1 95 ? 0.444 15.247 -14.699 1.00 92.50 95 LYS A N 1
ATOM 730 C CA . LYS A 1 95 ? -0.627 15.486 -15.685 1.00 92.50 95 LYS A CA 1
ATOM 731 C C . LYS A 1 95 ? -1.691 14.389 -15.677 1.00 92.50 95 LYS A C 1
ATOM 733 O O . LYS A 1 95 ? -2.853 14.672 -15.945 1.00 92.50 95 LYS A O 1
ATOM 738 N N . SER A 1 96 ? -1.297 13.148 -15.389 1.00 91.31 96 SER A N 1
ATOM 739 C CA . SER A 1 96 ? -2.217 12.015 -15.310 1.00 91.31 96 SER A CA 1
ATOM 740 C C . SER A 1 96 ? -3.203 12.182 -14.158 1.00 91.31 96 SER A C 1
ATOM 742 O O . SER A 1 96 ? -4.395 12.008 -14.376 1.00 91.31 96 SER A O 1
ATOM 744 N N . ILE A 1 97 ? -2.727 12.581 -12.973 1.00 90.25 97 ILE A N 1
ATOM 745 C CA . ILE A 1 97 ? -3.586 12.823 -11.804 1.00 90.25 97 ILE A CA 1
ATOM 746 C C . ILE A 1 97 ? -4.536 13.987 -12.089 1.00 90.25 97 ILE A C 1
ATOM 748 O O . ILE A 1 97 ? -5.742 13.825 -11.949 1.00 90.25 97 ILE A O 1
ATOM 752 N N . VAL A 1 98 ? -4.011 15.113 -12.593 1.00 92.25 98 VAL A N 1
ATOM 753 C CA . VAL A 1 98 ? -4.824 16.297 -12.932 1.00 92.25 98 VAL A CA 1
ATOM 754 C C . VAL A 1 98 ? -5.916 15.950 -13.944 1.00 92.25 98 VAL A C 1
ATOM 756 O O . VAL A 1 98 ? -7.057 16.380 -13.793 1.00 92.25 98 VAL A O 1
ATOM 759 N N . ARG A 1 99 ? -5.597 15.141 -14.961 1.00 92.00 99 ARG A N 1
ATOM 760 C CA . ARG A 1 99 ? -6.577 14.697 -15.958 1.00 92.00 99 ARG A CA 1
ATOM 761 C C . ARG A 1 99 ? -7.649 13.806 -15.335 1.00 92.00 99 ARG A C 1
ATOM 763 O O . ARG A 1 99 ? -8.829 14.002 -15.610 1.00 92.00 99 ARG A O 1
ATOM 770 N N . VAL A 1 100 ? -7.256 12.826 -14.519 1.00 90.50 100 VAL A N 1
ATOM 771 C CA . VAL A 1 100 ? -8.213 11.918 -13.870 1.00 90.50 100 VAL A CA 1
ATOM 772 C C . VAL A 1 100 ? -9.153 12.711 -12.957 1.00 90.50 100 VAL A C 1
ATOM 774 O O . VAL A 1 100 ? -10.364 12.543 -13.060 1.00 90.50 100 VAL A O 1
ATOM 777 N N . GLU A 1 101 ? -8.614 13.620 -12.145 1.00 91.00 101 GLU A N 1
ATOM 778 C CA . GLU A 1 101 ? -9.362 14.464 -11.205 1.00 91.00 101 GLU A CA 1
ATOM 779 C C . GLU A 1 101 ? -10.315 15.431 -11.928 1.00 91.00 101 GLU A C 1
ATOM 781 O O . GLU A 1 101 ? -11.521 15.405 -11.691 1.00 91.00 101 GLU A O 1
ATOM 786 N N . THR A 1 102 ? -9.803 16.236 -12.864 1.00 89.69 102 THR A N 1
ATOM 787 C CA . THR A 1 102 ? -10.549 17.380 -13.424 1.00 89.69 102 THR A CA 1
ATOM 788 C C . THR A 1 102 ? -11.315 17.080 -14.714 1.00 89.69 102 THR A C 1
ATOM 790 O O . THR A 1 102 ? -12.273 17.783 -15.032 1.00 89.69 102 THR A O 1
ATOM 793 N N . GLU A 1 103 ? -10.923 16.051 -15.474 1.00 91.31 103 GLU A N 1
ATOM 794 C CA . GLU A 1 103 ? -11.529 15.747 -16.778 1.00 91.31 103 GLU A CA 1
ATOM 795 C C . GLU A 1 103 ? -12.317 14.432 -16.776 1.00 91.31 103 GLU A C 1
ATOM 797 O O . GLU A 1 103 ? -13.356 14.364 -17.434 1.00 91.31 103 GLU A O 1
ATOM 802 N N . GLN A 1 104 ? -11.848 13.395 -16.066 1.00 91.31 104 GLN A N 1
ATOM 803 C CA . GLN A 1 104 ? -12.399 12.035 -16.184 1.00 91.31 104 GLN A CA 1
ATOM 804 C C . GLN A 1 104 ? -13.389 11.671 -15.071 1.00 91.31 104 GLN A C 1
ATOM 806 O O . GLN A 1 104 ? -14.510 11.280 -15.384 1.00 91.31 104 GLN A O 1
ATOM 811 N N . ILE A 1 105 ? -12.981 11.767 -13.801 1.00 91.94 105 ILE A N 1
ATOM 812 C CA . ILE A 1 105 ? -13.805 11.364 -12.651 1.00 91.94 105 ILE A CA 1
ATOM 813 C C . ILE A 1 105 ? -14.671 12.529 -12.165 1.00 91.94 105 ILE A C 1
ATOM 815 O O . ILE A 1 105 ? -15.850 12.323 -11.899 1.00 91.94 105 ILE A O 1
ATOM 819 N N . GLN A 1 106 ? -14.118 13.748 -12.099 1.00 88.75 106 GLN A N 1
ATOM 820 C CA . GLN A 1 106 ? -14.844 14.971 -11.715 1.00 88.75 106 GLN A CA 1
ATOM 821 C C . GLN A 1 106 ? -15.506 14.893 -10.325 1.00 88.75 106 GLN A C 1
ATOM 823 O O . GLN A 1 106 ? -16.540 15.514 -10.078 1.00 88.75 106 GLN A O 1
ATOM 828 N N . ILE A 1 107 ? -14.901 14.127 -9.414 1.00 88.25 107 ILE A N 1
ATOM 829 C CA . ILE A 1 107 ? -15.271 14.078 -7.998 1.00 88.25 107 ILE A CA 1
ATOM 830 C C . ILE A 1 107 ? -14.184 14.817 -7.223 1.00 88.25 107 ILE A C 1
ATOM 832 O O . ILE A 1 107 ? -13.030 14.381 -7.191 1.00 88.25 107 ILE A O 1
ATOM 836 N N . GLU A 1 108 ? -14.578 15.930 -6.609 1.00 88.62 108 GLU A N 1
ATOM 837 C CA . GLU A 1 108 ? -13.698 16.772 -5.803 1.00 88.62 108 GLU A CA 1
ATOM 838 C C . GLU A 1 108 ? -13.329 16.073 -4.484 1.00 88.62 108 GLU A C 1
ATOM 840 O O . GLU A 1 108 ? -14.203 15.488 -3.828 1.00 88.62 108 GLU A O 1
ATOM 845 N N . PRO A 1 109 ? -12.051 16.124 -4.072 1.00 93.31 109 PRO A N 1
ATOM 846 C CA . PRO A 1 109 ? -11.630 15.555 -2.808 1.00 93.31 109 PRO A CA 1
ATOM 847 C C . PRO A 1 109 ? -11.994 16.460 -1.627 1.00 93.31 109 PRO A C 1
ATOM 849 O O . PRO A 1 109 ? -11.712 17.658 -1.651 1.00 93.31 109 PRO A O 1
ATOM 852 N N . SER A 1 110 ? -12.585 15.887 -0.575 1.00 93.56 110 SER A N 1
ATOM 853 C CA . SER A 1 110 ? -12.863 16.619 0.674 1.00 93.56 110 SER A CA 1
ATOM 854 C C . SER A 1 110 ? -11.896 16.255 1.805 1.00 93.56 110 SER A C 1
ATOM 856 O O . SER A 1 110 ? -11.550 17.121 2.609 1.00 93.56 110 SER A O 1
ATOM 858 N N . LEU A 1 111 ? -11.385 15.018 1.817 1.00 95.69 111 LEU A N 1
ATOM 859 C CA . LEU A 1 111 ? -10.289 14.601 2.687 1.00 95.69 111 LEU A CA 1
ATOM 860 C C . LEU A 1 111 ? -8.959 14.876 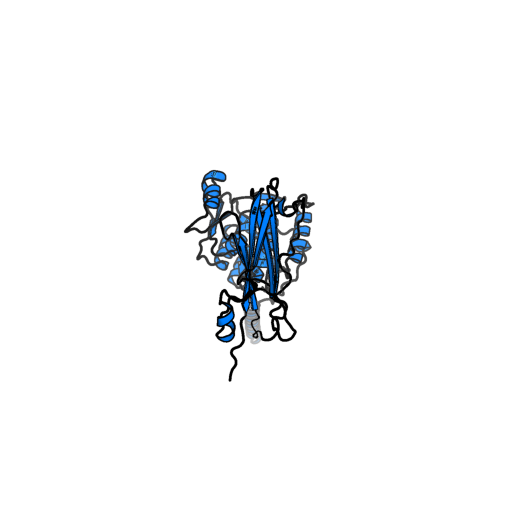1.985 1.00 95.69 111 LEU A C 1
ATOM 862 O O . LEU A 1 111 ? -8.670 14.289 0.939 1.00 95.69 111 LEU A O 1
ATOM 866 N N . ILE A 1 112 ? -8.152 15.767 2.564 1.00 96.88 112 ILE A N 1
ATOM 867 C CA . ILE A 1 112 ? -6.847 16.145 2.018 1.00 96.88 112 ILE A CA 1
ATOM 868 C C . ILE A 1 112 ? -5.763 15.971 3.083 1.00 96.88 112 ILE A C 1
ATOM 870 O O . ILE A 1 112 ? -5.821 16.633 4.117 1.00 96.88 112 ILE A O 1
ATOM 874 N N . ILE A 1 113 ? -4.756 15.142 2.796 1.00 97.75 113 ILE A N 1
ATOM 875 C CA . ILE A 1 113 ? -3.584 14.931 3.664 1.00 97.75 113 ILE A CA 1
ATOM 876 C C . ILE A 1 113 ? -2.362 15.616 3.050 1.00 97.75 113 ILE A C 1
ATOM 878 O O . ILE A 1 113 ? -2.004 15.356 1.897 1.00 97.75 113 ILE A O 1
ATOM 882 N N . GLN A 1 114 ? -1.741 16.518 3.807 1.00 96.56 114 GLN A N 1
ATOM 883 C CA . GLN A 1 114 ? -0.630 17.363 3.375 1.00 96.56 114 GLN A CA 1
ATOM 884 C C . GLN A 1 114 ? 0.728 16.684 3.581 1.00 96.56 114 GLN A C 1
ATOM 886 O O . GLN A 1 114 ? 0.890 15.793 4.404 1.00 96.56 114 GLN A O 1
ATOM 891 N N . ALA A 1 115 ? 1.746 17.156 2.857 1.00 94.19 115 ALA A N 1
ATOM 892 C CA . ALA A 1 115 ? 3.092 16.570 2.879 1.00 94.19 115 ALA A CA 1
ATOM 893 C C . ALA A 1 115 ? 3.779 16.577 4.257 1.00 94.19 115 ALA A C 1
ATOM 895 O O . ALA A 1 115 ? 4.629 15.733 4.514 1.00 94.19 115 ALA A O 1
ATOM 896 N N . ASN A 1 116 ? 3.442 17.549 5.110 1.00 95.12 116 ASN A N 1
ATOM 897 C CA . ASN A 1 116 ? 4.051 17.730 6.431 1.00 95.12 116 ASN A CA 1
ATOM 898 C C . ASN A 1 116 ? 3.160 17.212 7.568 1.00 95.12 116 ASN A C 1
ATOM 900 O O . ASN A 1 116 ? 3.459 17.493 8.728 1.00 95.12 116 ASN A O 1
ATOM 904 N N . ASP A 1 117 ? 2.048 16.551 7.243 1.00 97.06 117 ASP A N 1
ATOM 905 C CA . ASP A 1 117 ? 1.192 15.960 8.262 1.00 97.06 117 ASP A CA 1
ATOM 906 C C . ASP A 1 117 ? 1.917 14.781 8.924 1.00 97.06 117 ASP A C 1
ATOM 908 O O . ASP A 1 117 ? 2.668 14.048 8.278 1.00 97.06 117 ASP A O 1
ATOM 912 N N . ASP A 1 118 ? 1.698 14.613 10.225 1.00 97.69 118 ASP A N 1
ATOM 913 C CA . ASP A 1 118 ? 2.208 13.461 10.957 1.00 97.69 118 ASP A CA 1
ATOM 914 C C . ASP A 1 118 ? 1.325 12.239 10.671 1.00 97.69 118 ASP A C 1
ATOM 916 O O . ASP A 1 118 ? 0.096 12.320 10.738 1.00 97.69 118 ASP A O 1
ATOM 920 N N . VAL A 1 119 ? 1.946 11.119 10.297 1.00 97.81 119 VAL A N 1
ATOM 921 C CA . VAL A 1 119 ? 1.216 9.925 9.854 1.00 97.81 119 VAL A CA 1
ATOM 922 C C . VAL A 1 119 ? 0.424 9.287 10.990 1.00 97.81 119 VAL A C 1
ATOM 924 O O . VAL A 1 119 ? -0.715 8.872 10.762 1.00 97.81 119 VAL A O 1
ATOM 927 N N . LYS A 1 120 ? 0.984 9.258 12.204 1.00 98.38 120 LYS A N 1
ATOM 928 C CA . LYS A 1 120 ? 0.327 8.681 13.372 1.00 98.38 120 LYS A CA 1
ATOM 929 C C . LYS A 1 120 ? -0.896 9.511 13.713 1.00 98.38 120 LYS A C 1
ATOM 931 O O . LYS A 1 120 ? -2.009 8.985 13.673 1.00 98.38 120 LYS A O 1
ATOM 936 N N . GLU A 1 121 ? -0.707 10.812 13.922 1.00 98.38 121 GLU A N 1
ATOM 937 C CA . GLU A 1 121 ? -1.794 11.735 14.261 1.00 98.38 121 GLU A CA 1
ATOM 938 C C . GLU A 1 121 ? -2.903 11.715 13.205 1.00 98.38 121 GLU A C 1
ATOM 940 O O . GLU A 1 121 ? -4.085 11.646 13.542 1.00 98.38 121 GLU A O 1
ATOM 945 N N . LYS A 1 122 ? -2.548 11.702 11.910 1.00 98.25 122 LYS A N 1
ATOM 946 C CA . LYS A 1 122 ? -3.552 11.609 10.844 1.00 98.25 122 LYS A CA 1
ATOM 947 C C . LYS A 1 122 ? -4.272 10.279 10.810 1.00 98.25 122 LYS A C 1
ATOM 949 O O . LYS A 1 122 ? -5.470 10.279 10.553 1.00 98.25 122 LYS A O 1
ATOM 954 N N . SER A 1 123 ? -3.593 9.168 11.066 1.00 98.56 123 SER A N 1
ATOM 955 C CA . SER A 1 123 ? -4.255 7.866 11.104 1.00 98.56 123 SER A CA 1
ATOM 956 C C . SER A 1 123 ? -5.284 7.778 12.241 1.00 98.56 123 SER A C 1
ATOM 958 O O . SER A 1 123 ? -6.394 7.303 12.010 1.00 98.56 123 SER A O 1
ATOM 960 N N . LEU A 1 124 ? -4.977 8.349 13.414 1.00 98.69 124 LEU A N 1
ATOM 961 C CA . LEU A 1 124 ? -5.903 8.449 14.549 1.00 98.69 124 LEU A CA 1
ATOM 962 C C . LEU A 1 124 ? -7.073 9.404 14.260 1.00 98.69 124 LEU A C 1
ATOM 964 O O . LEU A 1 124 ? -8.232 9.043 14.461 1.00 98.69 124 LEU A O 1
ATOM 968 N N . GLU A 1 125 ? -6.791 10.601 13.727 1.00 98.06 125 GLU A N 1
ATOM 969 C CA . GLU A 1 125 ? -7.814 11.583 13.332 1.00 98.06 125 GLU A CA 1
ATOM 970 C C . GLU A 1 125 ? -8.799 10.987 12.322 1.00 98.06 125 GLU A C 1
ATOM 972 O O . GLU A 1 125 ? -10.012 11.169 12.438 1.00 98.06 125 GLU A O 1
ATOM 977 N N . ILE A 1 126 ? -8.278 10.271 11.327 1.00 97.19 126 ILE A N 1
ATOM 978 C CA . ILE A 1 126 ? -9.068 9.631 10.279 1.00 97.19 126 ILE A CA 1
ATOM 979 C C . ILE A 1 126 ? -9.928 8.510 10.866 1.00 97.19 126 ILE A C 1
ATOM 981 O O . ILE A 1 126 ? -11.121 8.459 10.567 1.00 97.19 126 ILE A O 1
ATOM 985 N N . ALA A 1 127 ? -9.367 7.657 11.726 1.00 97.81 127 ALA A N 1
ATOM 986 C CA . ALA A 1 127 ? -10.120 6.588 12.373 1.00 97.81 127 ALA A CA 1
ATOM 987 C C . ALA A 1 127 ? -11.344 7.148 13.125 1.00 97.81 127 ALA A C 1
ATOM 989 O O . ALA A 1 127 ? -12.467 6.736 12.854 1.00 97.81 127 ALA A O 1
ATOM 990 N N . LEU A 1 128 ? -11.152 8.177 13.957 1.00 97.00 128 LEU A N 1
ATOM 991 C CA . LEU A 1 128 ? -12.237 8.813 14.719 1.00 97.00 128 LEU A CA 1
ATOM 992 C C . LEU A 1 128 ? -13.230 9.613 13.864 1.00 97.00 128 LEU A C 1
ATOM 994 O O . LEU A 1 128 ? -14.376 9.806 14.259 1.00 97.00 128 LEU A O 1
ATOM 998 N N . SER A 1 129 ? -12.793 10.147 12.721 1.00 95.44 129 SER A N 1
ATOM 999 C CA . SER A 1 129 ? -13.647 10.998 11.882 1.00 95.44 129 SER A CA 1
ATOM 1000 C C . SER A 1 129 ? -14.560 10.199 10.958 1.00 95.44 129 SER A C 1
ATOM 1002 O O . SER A 1 129 ? -15.622 10.693 10.577 1.00 95.44 129 SER A O 1
ATOM 1004 N N . TYR A 1 130 ? -14.126 9.005 10.549 1.00 95.75 130 TYR A N 1
ATOM 1005 C CA . TYR A 1 130 ? -14.785 8.240 9.491 1.00 95.75 130 TYR A CA 1
ATOM 1006 C C . TYR A 1 130 ? -15.396 6.925 9.963 1.00 95.75 130 TYR A C 1
ATOM 1008 O O . TYR A 1 130 ? -16.301 6.448 9.286 1.00 95.75 130 TYR A O 1
ATOM 1016 N N . TRP A 1 131 ? -14.992 6.375 11.109 1.00 96.69 131 TRP A N 1
ATOM 1017 C CA . TRP A 1 131 ? -15.636 5.198 11.690 1.00 96.69 131 TRP A CA 1
ATOM 1018 C C . TRP A 1 131 ? -16.559 5.588 12.841 1.00 96.69 131 TRP A C 1
ATOM 1020 O O . TRP A 1 131 ? -16.157 6.322 13.737 1.00 96.69 131 TRP A O 1
ATOM 1030 N N . ASP A 1 132 ? -17.791 5.078 12.814 1.00 94.88 132 ASP A N 1
ATOM 1031 C CA . ASP A 1 132 ? -18.703 5.158 13.963 1.00 94.88 132 ASP A CA 1
ATOM 1032 C C . ASP A 1 132 ? -18.314 4.139 15.038 1.00 94.88 132 ASP A C 1
ATOM 1034 O O . ASP A 1 132 ? -18.332 4.434 16.230 1.00 94.88 132 ASP A O 1
ATOM 1038 N N . GLU A 1 133 ? -17.964 2.933 14.594 1.00 96.25 133 GLU A N 1
ATOM 1039 C CA . GLU A 1 133 ? -17.468 1.830 15.408 1.00 96.25 133 GLU A CA 1
ATOM 1040 C C . GLU A 1 133 ? -16.626 0.896 14.535 1.00 96.25 133 GLU A C 1
ATOM 1042 O O . GLU A 1 133 ? -16.778 0.847 13.307 1.00 96.25 133 GLU A O 1
ATOM 1047 N N . SER A 1 134 ? -15.730 0.141 15.160 1.00 97.12 134 SER A N 1
ATOM 1048 C CA . SER A 1 134 ? -14.958 -0.891 14.485 1.00 97.12 134 SER A CA 1
ATOM 1049 C C . SER A 1 134 ? -14.544 -1.979 15.459 1.00 97.12 134 SER A C 1
ATOM 1051 O O . SER A 1 134 ? -13.802 -1.719 16.398 1.00 97.12 134 SER A O 1
ATOM 1053 N N . GLU A 1 135 ? -14.950 -3.226 15.212 1.00 96.81 135 GLU A N 1
ATOM 1054 C CA . GLU A 1 135 ? -14.515 -4.347 16.057 1.00 96.81 135 GLU A CA 1
ATOM 1055 C C . GLU A 1 135 ? -13.055 -4.753 15.806 1.00 96.81 135 GLU A C 1
ATOM 1057 O O . GLU A 1 135 ? -12.438 -5.431 16.635 1.00 96.81 135 GLU A O 1
ATOM 1062 N N . GLY A 1 136 ? -12.505 -4.342 14.661 1.00 97.62 136 GLY A N 1
ATOM 1063 C CA . GLY A 1 136 ? -11.144 -4.643 14.241 1.00 97.62 136 GLY A CA 1
ATOM 1064 C C . GLY A 1 136 ? -10.314 -3.400 13.943 1.00 97.62 136 GLY A C 1
ATOM 1065 O O . GLY A 1 136 ? -10.844 -2.310 13.749 1.00 97.62 136 GLY A O 1
ATOM 1066 N N . VAL A 1 137 ? -9.002 -3.577 13.842 1.00 98.62 137 VAL A N 1
ATOM 1067 C CA . VAL A 1 137 ? -8.065 -2.560 13.346 1.00 98.62 137 VAL A CA 1
ATOM 1068 C C . VAL A 1 137 ? -6.876 -3.229 12.654 1.00 98.62 137 VAL A C 1
ATOM 1070 O O . VAL A 1 137 ? -6.481 -4.336 13.023 1.00 98.62 137 VAL A O 1
ATOM 1073 N N . LEU A 1 138 ? -6.281 -2.565 11.663 1.00 98.69 138 LEU A N 1
ATOM 1074 C CA . LEU A 1 138 ? -4.951 -2.911 11.158 1.00 98.69 138 LEU A CA 1
ATOM 1075 C C . LEU A 1 138 ? -3.922 -1.928 11.728 1.00 98.69 138 LEU A C 1
ATOM 1077 O O . LEU A 1 138 ? -3.945 -0.744 11.395 1.00 98.69 138 LEU A O 1
ATOM 1081 N N . LEU A 1 139 ? -3.018 -2.420 12.575 1.00 98.75 139 LEU A N 1
ATOM 1082 C CA . LEU A 1 139 ? -1.920 -1.642 13.150 1.00 98.75 139 LEU A CA 1
ATOM 1083 C C . LEU A 1 139 ? -0.646 -1.896 12.349 1.00 98.75 139 LEU A C 1
ATOM 1085 O O . LEU A 1 139 ? -0.242 -3.044 12.144 1.00 98.75 139 LEU A O 1
ATOM 1089 N N . ILE A 1 140 ? -0.011 -0.820 11.901 1.00 98.69 140 ILE A N 1
ATOM 1090 C CA . ILE A 1 140 ? 1.201 -0.871 11.090 1.00 98.69 140 ILE A CA 1
ATOM 1091 C C . ILE A 1 140 ? 2.305 -0.095 11.805 1.00 98.69 140 ILE A C 1
ATOM 1093 O O . ILE A 1 140 ? 2.128 1.070 12.147 1.00 98.69 140 ILE A O 1
ATOM 1097 N N . GLU A 1 141 ? 3.450 -0.737 12.013 1.00 98.44 141 GLU A N 1
ATOM 1098 C CA . GLU A 1 141 ? 4.655 -0.070 12.511 1.00 98.44 141 GLU A CA 1
ATOM 1099 C C . GLU A 1 141 ? 5.099 1.026 11.520 1.00 98.44 141 GLU A C 1
ATOM 1101 O O . GLU A 1 141 ? 5.167 0.750 10.316 1.00 98.44 141 GLU A O 1
ATOM 1106 N N . ASP A 1 142 ? 5.449 2.235 11.986 1.00 97.69 142 ASP A N 1
ATOM 1107 C CA . ASP A 1 142 ? 6.018 3.307 11.138 1.00 97.69 142 ASP A CA 1
ATOM 1108 C C . ASP A 1 142 ? 7.483 3.006 10.758 1.00 97.69 142 ASP A C 1
ATOM 1110 O O . ASP A 1 142 ? 8.455 3.679 11.102 1.00 97.69 142 ASP A O 1
ATOM 1114 N N . SER A 1 143 ? 7.659 1.898 10.043 1.00 96.88 143 SER A N 1
ATOM 1115 C CA . SER A 1 143 ? 8.944 1.372 9.617 1.00 96.88 143 SER A CA 1
ATOM 1116 C C . SER A 1 143 ? 8.861 0.849 8.187 1.00 96.88 143 SER A C 1
ATOM 1118 O O . SER A 1 143 ? 7.794 0.549 7.654 1.00 96.88 143 SER A O 1
ATOM 1120 N N . VAL A 1 144 ? 10.015 0.671 7.538 1.00 94.81 144 VAL A N 1
ATOM 1121 C CA . VAL A 1 144 ? 10.069 0.037 6.207 1.00 94.81 144 VAL A CA 1
ATOM 1122 C C . VAL A 1 144 ? 9.490 -1.382 6.248 1.00 94.81 144 VAL A C 1
ATOM 1124 O O . VAL A 1 144 ? 8.850 -1.817 5.293 1.00 94.81 144 VAL A O 1
ATOM 1127 N N . ASN A 1 145 ? 9.707 -2.109 7.346 1.00 95.06 145 ASN A N 1
ATOM 1128 C CA . ASN A 1 145 ? 9.163 -3.451 7.511 1.00 95.06 145 ASN A CA 1
ATOM 1129 C C . ASN A 1 145 ? 7.638 -3.415 7.678 1.00 95.06 145 ASN A C 1
ATOM 1131 O O . ASN A 1 145 ? 6.937 -4.134 6.967 1.00 95.06 145 ASN A O 1
ATOM 1135 N N . GLY A 1 146 ? 7.138 -2.531 8.547 1.00 97.00 146 GLY A N 1
ATOM 1136 C CA . GLY A 1 146 ? 5.709 -2.288 8.722 1.00 97.00 146 GLY A CA 1
ATOM 1137 C C . GLY A 1 146 ? 5.040 -1.892 7.410 1.00 97.00 146 GLY A C 1
ATOM 1138 O O . GLY A 1 146 ? 4.051 -2.506 7.033 1.00 97.00 146 GLY A O 1
ATOM 1139 N N . TYR A 1 147 ? 5.635 -0.980 6.635 1.00 97.19 147 TYR A N 1
ATOM 1140 C CA . TYR A 1 147 ? 5.145 -0.599 5.307 1.00 97.19 147 TYR A CA 1
ATOM 1141 C C . TYR A 1 147 ? 5.059 -1.785 4.334 1.00 97.19 147 TYR A C 1
ATOM 1143 O O . TYR A 1 147 ? 4.042 -1.964 3.664 1.00 97.19 147 TYR A O 1
ATOM 1151 N N . ASN A 1 148 ? 6.113 -2.604 4.250 1.00 95.56 148 ASN A N 1
ATOM 1152 C CA . ASN A 1 148 ? 6.168 -3.738 3.322 1.00 95.56 148 ASN A CA 1
ATOM 1153 C C . ASN A 1 148 ? 5.109 -4.805 3.628 1.00 95.56 148 ASN A C 1
ATOM 1155 O O . ASN A 1 148 ? 4.583 -5.420 2.704 1.00 95.56 148 ASN A O 1
ATOM 1159 N N . LEU A 1 149 ? 4.797 -5.027 4.905 1.00 97.62 149 LEU A N 1
ATOM 1160 C CA . LEU A 1 149 ? 3.701 -5.903 5.318 1.00 97.62 149 LEU A CA 1
ATOM 1161 C C . LEU A 1 149 ? 2.348 -5.201 5.117 1.00 97.62 149 LEU A C 1
ATOM 1163 O O . LEU A 1 149 ? 1.436 -5.743 4.497 1.00 97.62 149 LEU A O 1
ATOM 1167 N N . GLY A 1 150 ? 2.256 -3.948 5.551 1.00 97.69 150 GLY A N 1
ATOM 1168 C CA . GLY A 1 150 ? 1.065 -3.111 5.511 1.00 97.69 150 GLY A CA 1
ATOM 1169 C C . GLY A 1 150 ? 0.488 -2.939 4.112 1.00 97.69 150 GLY A C 1
ATOM 1170 O O . GLY A 1 150 ? -0.710 -3.117 3.925 1.00 97.69 150 GLY A O 1
ATOM 1171 N N . VAL A 1 151 ? 1.318 -2.680 3.098 1.00 96.44 151 VAL A N 1
ATOM 1172 C CA . VAL A 1 151 ? 0.844 -2.533 1.708 1.00 96.44 151 VAL A CA 1
ATOM 1173 C C . VAL A 1 151 ? 0.130 -3.790 1.196 1.00 96.44 151 VAL A C 1
ATOM 1175 O O . VAL A 1 151 ? -0.785 -3.689 0.381 1.00 96.44 151 VAL A O 1
ATOM 1178 N N . VAL A 1 152 ? 0.514 -4.969 1.696 1.00 96.50 152 VAL A N 1
ATOM 1179 C CA . VAL A 1 152 ? -0.122 -6.249 1.357 1.00 96.50 152 VAL A CA 1
ATOM 1180 C C . VAL A 1 152 ? -1.341 -6.518 2.245 1.00 96.50 152 VAL A C 1
ATOM 1182 O O . VAL A 1 152 ? -2.292 -7.139 1.780 1.00 96.50 152 VAL A O 1
ATOM 1185 N N . ALA A 1 153 ? -1.336 -6.046 3.496 1.00 97.88 153 ALA A N 1
ATOM 1186 C CA . ALA A 1 153 ? -2.387 -6.302 4.485 1.00 97.88 153 ALA A CA 1
ATOM 1187 C C . ALA A 1 153 ? -3.569 -5.322 4.427 1.00 97.88 153 ALA A C 1
ATOM 1189 O O . ALA A 1 153 ? -4.682 -5.690 4.786 1.00 97.88 153 ALA A O 1
ATOM 1190 N N . VAL A 1 154 ? -3.381 -4.092 3.946 1.00 98.19 154 VAL A N 1
ATOM 1191 C CA . VAL A 1 154 ? -4.439 -3.064 3.843 1.00 98.19 154 VAL A CA 1
ATOM 1192 C C . VAL A 1 154 ? -5.700 -3.512 3.073 1.00 98.19 154 VAL A C 1
ATOM 1194 O O . VAL A 1 154 ? -6.798 -3.100 3.455 1.00 98.19 154 VAL A O 1
ATOM 1197 N N . PRO A 1 155 ? -5.632 -4.383 2.047 1.00 96.19 155 PRO A N 1
ATOM 1198 C CA . PRO A 1 155 ? -6.824 -5.010 1.481 1.00 96.19 155 PRO A CA 1
ATOM 1199 C C . PRO A 1 155 ? -7.710 -5.730 2.511 1.00 96.19 155 PRO A C 1
ATOM 1201 O O . PRO A 1 155 ? -8.928 -5.621 2.410 1.00 96.19 155 PRO A O 1
ATOM 1204 N N . LEU A 1 156 ? -7.142 -6.393 3.531 1.00 96.94 156 LEU A N 1
ATOM 1205 C CA . LEU A 1 156 ? -7.913 -6.981 4.641 1.00 96.94 156 LEU A CA 1
ATOM 1206 C C . LEU A 1 156 ? -8.729 -5.909 5.359 1.00 96.94 156 LEU A C 1
ATOM 1208 O O . LEU A 1 156 ? -9.920 -6.095 5.602 1.00 96.94 156 LEU A O 1
ATOM 1212 N N . ALA A 1 157 ? -8.102 -4.760 5.627 1.00 97.88 157 ALA A N 1
ATOM 1213 C CA . ALA A 1 157 ? -8.773 -3.643 6.271 1.00 97.88 157 ALA A CA 1
ATOM 1214 C C . ALA A 1 157 ? -9.945 -3.113 5.430 1.00 97.88 157 ALA A C 1
ATOM 1216 O O . ALA A 1 157 ? -11.001 -2.788 5.963 1.00 97.88 157 ALA A O 1
ATOM 1217 N N . SER A 1 158 ? -9.794 -3.121 4.103 1.00 96.88 158 SER A N 1
ATOM 1218 C CA . SER A 1 158 ? -10.865 -2.758 3.167 1.00 96.88 158 SER A CA 1
ATOM 1219 C C . SER A 1 158 ? -12.006 -3.783 3.168 1.00 96.88 158 SER A C 1
ATOM 1221 O O . SER A 1 158 ? -13.172 -3.401 3.216 1.00 96.88 158 SER A O 1
ATOM 1223 N N . TYR A 1 159 ? -11.702 -5.088 3.142 1.00 95.44 159 TYR A N 1
ATOM 1224 C CA . TYR A 1 159 ? -12.720 -6.151 3.161 1.00 95.44 159 TYR A CA 1
ATOM 1225 C C . TYR A 1 159 ? -13.544 -6.174 4.448 1.00 95.44 159 TYR A C 1
ATOM 1227 O O . TYR A 1 159 ? -14.723 -6.523 4.406 1.00 95.44 159 TYR A O 1
ATOM 1235 N N . LEU A 1 160 ? -12.934 -5.808 5.573 1.00 96.25 160 LEU A N 1
ATOM 1236 C CA . LEU A 1 160 ? -13.584 -5.767 6.884 1.00 96.25 160 LEU A CA 1
ATOM 1237 C C . LEU A 1 160 ? -14.111 -4.373 7.240 1.00 96.25 160 LEU A C 1
ATOM 1239 O O . LEU A 1 160 ? -14.703 -4.208 8.299 1.00 96.25 160 LEU A O 1
ATOM 1243 N N . SER A 1 161 ? -13.897 -3.369 6.386 1.00 96.75 161 SER A N 1
ATOM 1244 C CA . SER A 1 161 ? -14.236 -1.972 6.680 1.00 96.75 161 SER A CA 1
ATOM 1245 C C . SER A 1 161 ? -13.673 -1.493 8.023 1.00 96.75 161 SER A C 1
ATOM 1247 O O . SER A 1 161 ? -14.367 -0.813 8.767 1.00 96.75 161 SER A O 1
ATOM 1249 N N . ILE A 1 162 ? -12.426 -1.844 8.349 1.00 97.88 162 ILE A N 1
ATOM 1250 C CA . ILE A 1 162 ? -11.751 -1.468 9.605 1.00 97.88 162 ILE A CA 1
ATOM 1251 C C . ILE A 1 162 ? -10.691 -0.379 9.360 1.00 97.88 162 ILE A C 1
ATOM 1253 O O . ILE A 1 162 ? -10.129 -0.309 8.260 1.00 97.88 162 ILE A O 1
ATOM 1257 N N . PRO A 1 163 ? -10.384 0.471 10.357 1.00 98.31 163 PRO A N 1
ATOM 1258 C CA . PRO A 1 163 ? -9.384 1.516 10.214 1.00 98.31 163 PRO A CA 1
ATOM 1259 C C . PRO A 1 163 ? -7.965 0.947 10.161 1.00 98.31 163 PRO A C 1
ATOM 1261 O O . PRO A 1 163 ? -7.675 -0.163 10.621 1.00 98.31 163 PRO A O 1
ATOM 1264 N N . VAL A 1 164 ? -7.065 1.759 9.610 1.00 98.81 164 VAL A N 1
ATOM 1265 C CA . VAL A 1 164 ? -5.625 1.496 9.557 1.00 98.81 164 VAL A CA 1
ATOM 1266 C C . VAL A 1 164 ? -4.923 2.578 10.364 1.00 98.81 164 VAL A C 1
ATOM 1268 O O . VAL A 1 164 ? -5.032 3.759 10.033 1.00 98.81 164 VAL A O 1
ATOM 1271 N N . ILE A 1 165 ? -4.190 2.173 11.398 1.00 98.81 165 ILE A N 1
ATOM 1272 C CA . ILE A 1 165 ? -3.422 3.073 12.263 1.00 98.81 165 ILE A CA 1
ATOM 1273 C C . ILE A 1 165 ? -1.939 2.781 12.073 1.00 98.81 165 ILE A C 1
ATOM 1275 O O . ILE A 1 165 ? -1.513 1.626 12.114 1.00 98.81 165 ILE A O 1
ATOM 1279 N N . VAL A 1 166 ? -1.156 3.836 11.863 1.00 98.69 166 VAL A N 1
ATOM 1280 C CA . VAL A 1 166 ? 0.302 3.751 11.732 1.00 98.69 166 VAL A CA 1
ATOM 1281 C C . VAL A 1 166 ? 0.924 4.328 12.995 1.00 98.69 166 VAL A C 1
ATOM 1283 O O . VAL A 1 166 ? 0.599 5.447 13.375 1.00 98.69 166 VAL A O 1
ATOM 1286 N N . THR A 1 167 ? 1.779 3.572 13.677 1.00 98.31 167 THR A N 1
ATOM 1287 C CA . THR A 1 167 ? 2.404 4.010 14.934 1.00 98.31 167 THR A CA 1
ATOM 1288 C C . THR A 1 167 ? 3.686 3.233 15.208 1.00 98.31 167 THR A C 1
ATOM 1290 O O . THR A 1 167 ? 3.828 2.102 14.759 1.00 98.31 167 THR A O 1
ATOM 1293 N N . ASP A 1 168 ? 4.610 3.805 15.976 1.00 95.81 168 ASP A N 1
ATOM 1294 C CA . ASP A 1 168 ? 5.810 3.107 16.460 1.00 95.81 168 ASP A CA 1
ATOM 1295 C C . ASP A 1 168 ? 5.533 2.246 17.704 1.00 95.81 168 ASP A C 1
ATOM 1297 O O . ASP A 1 168 ? 6.260 1.297 17.995 1.00 95.81 168 ASP A O 1
ATOM 1301 N N . GLU A 1 169 ? 4.483 2.576 18.461 1.00 95.06 169 GLU A N 1
ATOM 1302 C CA . GLU A 1 169 ? 4.100 1.877 19.688 1.00 95.06 169 GLU A CA 1
ATOM 1303 C C . GLU A 1 169 ? 2.598 1.998 19.981 1.00 95.06 169 GLU A C 1
ATOM 1305 O O . GLU A 1 169 ? 1.907 2.881 19.466 1.00 95.06 169 GLU A O 1
ATOM 1310 N N . ILE A 1 170 ? 2.083 1.113 20.838 1.00 95.88 170 ILE A N 1
ATOM 1311 C CA . ILE A 1 170 ? 0.701 1.178 21.330 1.00 95.88 170 ILE A CA 1
ATOM 1312 C C . ILE A 1 170 ? 0.670 2.094 22.559 1.00 95.88 170 ILE A C 1
ATOM 1314 O O . ILE A 1 170 ? 0.680 1.639 23.703 1.00 95.88 170 ILE A O 1
ATOM 1318 N N . SER A 1 171 ? 0.743 3.399 22.305 1.00 95.62 171 SER A N 1
ATOM 1319 C CA . SER A 1 171 ? 0.711 4.452 23.323 1.00 95.62 171 SER A CA 1
ATOM 1320 C C . SER A 1 171 ? -0.716 4.759 23.804 1.00 95.62 171 SER A C 1
ATOM 1322 O O . SER A 1 171 ? -1.691 4.290 23.224 1.00 95.62 171 SER A O 1
ATOM 1324 N N . GLU A 1 172 ? -0.844 5.539 24.883 1.00 96.19 172 GLU A N 1
ATOM 1325 C CA . GLU A 1 172 ? -2.132 5.868 25.530 1.00 96.19 172 GLU A CA 1
ATOM 1326 C C . GLU A 1 172 ? -3.145 6.494 24.556 1.00 96.19 172 GLU A C 1
ATOM 1328 O O . GLU A 1 172 ? -4.289 6.075 24.516 1.00 96.19 172 GLU A O 1
ATOM 1333 N N . ASP A 1 173 ? -2.703 7.399 23.685 1.00 97.06 173 ASP A N 1
ATOM 1334 C CA . ASP A 1 173 ? -3.533 8.007 22.637 1.00 97.06 173 ASP A CA 1
ATOM 1335 C C . ASP A 1 173 ? -4.031 7.001 21.586 1.00 97.06 173 ASP A C 1
ATOM 1337 O O . ASP A 1 173 ? -5.149 7.123 21.093 1.00 97.06 173 ASP A O 1
ATOM 1341 N N . VAL A 1 174 ? -3.222 5.993 21.246 1.00 98.06 174 VAL A N 1
ATOM 1342 C CA . VAL A 1 174 ? -3.649 4.900 20.363 1.00 98.06 174 VAL A CA 1
ATOM 1343 C C . VAL A 1 174 ? -4.702 4.059 21.076 1.00 98.06 174 VAL A C 1
ATOM 1345 O O . VAL A 1 174 ? -5.733 3.761 20.486 1.00 98.06 174 VAL A O 1
ATOM 1348 N N . ILE A 1 175 ? -4.465 3.708 22.343 1.00 97.94 175 ILE A N 1
ATOM 1349 C CA . ILE A 1 175 ? -5.410 2.936 23.161 1.00 97.94 175 ILE A CA 1
ATOM 1350 C C . ILE A 1 175 ? -6.748 3.668 23.272 1.00 97.94 175 ILE A C 1
ATOM 1352 O O . ILE A 1 175 ? -7.774 3.047 23.017 1.00 97.94 175 ILE A O 1
ATOM 1356 N N . ASP A 1 176 ? -6.734 4.970 23.560 1.00 98.00 176 ASP A N 1
ATOM 1357 C CA . ASP A 1 176 ? -7.943 5.789 23.673 1.00 98.00 176 ASP A CA 1
ATOM 1358 C C . ASP A 1 176 ? -8.786 5.721 22.386 1.00 98.00 176 ASP A C 1
ATOM 1360 O O . ASP A 1 176 ? -9.987 5.468 22.442 1.00 98.00 176 ASP A O 1
ATOM 1364 N N . VAL A 1 177 ? -8.160 5.861 21.209 1.00 98.31 177 VAL A N 1
ATOM 1365 C CA . VAL A 1 177 ? -8.865 5.743 19.918 1.00 98.31 177 VAL A CA 1
ATOM 1366 C C . VAL A 1 177 ? -9.421 4.335 19.690 1.00 98.31 177 VAL A C 1
ATOM 1368 O O . VAL A 1 177 ? -10.533 4.185 19.183 1.00 98.31 177 VAL A O 1
ATOM 1371 N N . LEU A 1 178 ? -8.664 3.294 20.041 1.00 98.38 178 LEU A N 1
ATOM 1372 C CA . LEU A 1 178 ? -9.106 1.906 19.887 1.00 98.38 178 LEU A CA 1
ATOM 1373 C C . LEU A 1 178 ? -10.289 1.580 20.812 1.00 98.38 178 LEU A C 1
ATOM 1375 O O . LEU A 1 178 ? -11.232 0.913 20.380 1.00 98.38 178 LEU A O 1
ATOM 1379 N N . GLU A 1 179 ? -10.267 2.082 22.048 1.00 97.81 179 GLU A N 1
ATOM 1380 C CA . GLU A 1 179 ? -11.364 1.947 23.009 1.00 97.81 179 GLU A CA 1
ATOM 1381 C C . GLU A 1 179 ? -12.611 2.716 22.557 1.00 97.81 179 GLU A C 1
ATOM 1383 O O . GLU A 1 179 ? -13.710 2.156 22.588 1.00 97.81 179 GLU A O 1
ATOM 1388 N N . ASP A 1 180 ? -12.447 3.955 22.078 1.00 97.75 180 ASP A N 1
ATOM 1389 C CA . ASP A 1 180 ? -13.541 4.795 21.575 1.00 97.75 180 ASP A CA 1
ATOM 1390 C C . ASP A 1 180 ? -14.267 4.144 20.387 1.00 97.75 180 ASP A C 1
ATOM 1392 O O . ASP A 1 180 ? -15.493 4.223 20.288 1.00 97.75 180 ASP A O 1
ATOM 1396 N N . LEU A 1 181 ? -13.525 3.457 19.513 1.00 97.88 181 LEU A N 1
ATOM 1397 C CA . LEU A 1 181 ? -14.078 2.722 18.372 1.00 97.88 181 LEU A CA 1
ATOM 1398 C C . LEU A 1 181 ? -14.638 1.340 18.741 1.00 97.88 181 LEU A C 1
ATOM 1400 O O . LEU A 1 181 ? -15.319 0.725 17.919 1.00 97.88 181 LEU A O 1
ATOM 1404 N N . GLY A 1 182 ? -14.375 0.838 19.951 1.00 97.50 182 GLY A N 1
ATOM 1405 C CA . GLY A 1 182 ? -14.825 -0.482 20.395 1.00 97.50 182 GLY A CA 1
ATOM 1406 C C . GLY A 1 182 ? -14.038 -1.652 19.796 1.00 97.50 182 GLY A C 1
ATOM 1407 O O . GLY A 1 182 ? -14.586 -2.751 19.650 1.00 97.50 182 GLY A O 1
ATOM 1408 N N . VAL A 1 183 ? -12.763 -1.432 19.464 1.00 98.00 183 VAL A N 1
ATOM 1409 C CA . VAL A 1 183 ? -11.882 -2.446 18.876 1.00 98.00 183 VAL A CA 1
ATOM 1410 C C . VAL A 1 183 ? -11.655 -3.593 19.858 1.00 98.00 183 VAL A C 1
ATOM 1412 O O . VAL A 1 183 ? -11.399 -3.392 21.040 1.00 98.00 183 VAL A O 1
ATOM 1415 N N . LYS A 1 184 ? -11.726 -4.828 19.356 1.00 96.75 184 LYS A N 1
ATOM 1416 C CA . LYS A 1 184 ? -11.463 -6.058 20.129 1.00 96.75 184 LYS A CA 1
ATOM 1417 C C . LYS A 1 184 ? -10.409 -6.942 19.476 1.00 96.75 184 LYS A C 1
ATOM 1419 O O . LYS A 1 184 ? -9.859 -7.826 20.134 1.00 96.75 184 LYS A O 1
ATOM 1424 N N . LYS A 1 185 ? -10.173 -6.754 18.175 1.00 97.38 185 LYS A N 1
ATOM 1425 C CA . LYS A 1 185 ? -9.246 -7.564 17.388 1.00 97.38 185 LYS A CA 1
ATOM 1426 C C . LYS A 1 185 ? -8.303 -6.681 16.590 1.00 97.38 185 LYS A C 1
ATOM 1428 O O . LYS A 1 185 ? -8.702 -5.636 16.086 1.00 97.38 185 LYS A O 1
ATOM 1433 N N . SER A 1 186 ? -7.056 -7.099 16.443 1.00 97.69 186 SER A N 1
ATOM 1434 C CA . SER A 1 186 ? -6.072 -6.338 15.680 1.00 97.69 186 SER A CA 1
ATOM 1435 C C . SER A 1 186 ? -5.224 -7.224 14.777 1.00 97.69 186 SER A C 1
ATOM 1437 O O . SER A 1 186 ? -4.747 -8.288 15.160 1.00 97.69 186 SER A O 1
ATOM 1439 N N . PHE A 1 187 ? -5.031 -6.773 13.544 1.00 98.31 187 PHE A N 1
ATOM 1440 C CA . PHE A 1 187 ? -3.983 -7.285 12.672 1.00 98.31 187 PHE A CA 1
ATOM 1441 C C . PHE A 1 187 ? -2.725 -6.457 12.884 1.00 98.31 187 PHE A C 1
ATOM 1443 O O . PHE A 1 187 ? -2.804 -5.229 12.884 1.00 98.31 187 PHE A O 1
ATOM 1450 N N . ILE A 1 188 ? -1.572 -7.108 13.020 1.00 98.19 188 ILE A N 1
ATOM 1451 C CA . ILE A 1 188 ? -0.313 -6.434 13.348 1.00 98.19 188 ILE A CA 1
ATOM 1452 C C . ILE A 1 188 ? 0.705 -6.619 12.226 1.00 98.19 188 ILE A C 1
ATOM 1454 O O . ILE A 1 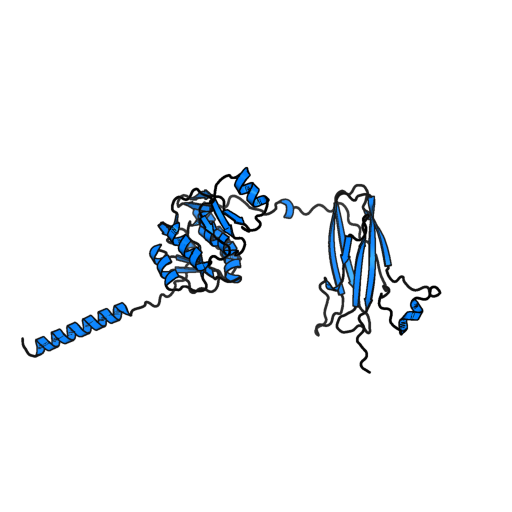188 ? 1.100 -7.740 11.906 1.00 98.19 188 ILE A O 1
ATOM 1458 N N . CYS A 1 189 ? 1.152 -5.504 11.650 1.00 97.69 189 CYS A N 1
ATOM 1459 C CA . CYS A 1 189 ? 2.219 -5.443 10.655 1.00 97.69 189 CYS A CA 1
ATOM 1460 C C . CYS A 1 189 ? 3.459 -4.766 11.248 1.00 97.69 189 CYS A C 1
ATOM 1462 O O . CYS A 1 189 ? 3.473 -3.552 11.441 1.00 97.69 189 CYS A O 1
ATOM 1464 N N . GLY A 1 190 ? 4.522 -5.537 11.477 1.00 94.62 190 GLY A N 1
ATOM 1465 C CA . GLY A 1 190 ? 5.761 -5.042 12.082 1.00 94.62 190 GLY A CA 1
ATOM 1466 C C . GLY A 1 190 ? 5.869 -5.373 13.570 1.00 94.62 190 GLY A C 1
ATOM 1467 O O . GLY A 1 190 ? 5.147 -6.226 14.083 1.00 94.62 190 GLY A O 1
ATOM 1468 N N . ASN A 1 191 ? 6.819 -4.742 14.256 1.00 95.00 191 ASN A N 1
ATOM 1469 C CA . ASN A 1 191 ? 7.169 -5.093 15.633 1.00 95.00 191 ASN A CA 1
ATOM 1470 C C . ASN A 1 191 ? 6.403 -4.250 16.671 1.00 95.00 191 ASN A C 1
ATOM 1472 O O . ASN A 1 191 ? 6.995 -3.459 17.401 1.00 95.00 191 ASN A O 1
ATOM 1476 N N . LEU A 1 192 ? 5.084 -4.440 16.738 1.00 94.62 192 LEU A N 1
ATOM 1477 C CA . LEU A 1 192 ? 4.208 -3.819 17.740 1.00 94.62 192 LEU A CA 1
ATOM 1478 C C . LEU A 1 192 ? 3.743 -4.854 18.772 1.00 94.62 192 LEU A C 1
ATOM 1480 O O . LEU A 1 192 ? 3.740 -6.049 18.499 1.00 94.62 192 LEU A O 1
ATOM 1484 N N . SER A 1 193 ? 3.321 -4.405 19.956 1.00 89.62 193 SER A N 1
ATOM 1485 C CA . SER A 1 193 ? 2.860 -5.295 21.035 1.00 89.62 193 SER A CA 1
ATOM 1486 C C . SER A 1 193 ? 1.500 -5.952 20.777 1.00 89.62 193 SER A C 1
ATOM 1488 O O . SER A 1 193 ? 1.178 -6.927 21.447 1.00 89.62 193 SER A O 1
ATOM 1490 N N . GLY A 1 194 ? 0.716 -5.433 19.828 1.00 87.81 194 GLY A N 1
ATOM 1491 C CA . GLY A 1 194 ? -0.677 -5.828 19.608 1.00 87.81 194 GLY A CA 1
ATOM 1492 C C . GLY A 1 194 ? -1.668 -5.128 20.543 1.00 87.81 194 GLY A C 1
ATOM 1493 O O . GLY A 1 194 ? -1.265 -4.435 21.480 1.00 87.81 194 GLY A O 1
ATOM 1494 N N . TYR A 1 195 ? -2.962 -5.293 20.264 1.00 93.19 195 TYR A N 1
ATOM 1495 C CA . TYR A 1 195 ? -4.071 -4.783 21.078 1.00 93.19 195 TYR A CA 1
ATOM 1496 C C . TYR A 1 195 ? -5.171 -5.845 21.205 1.00 93.19 195 TYR A C 1
ATOM 1498 O O . TYR A 1 195 ? -5.601 -6.412 20.196 1.00 93.19 195 TYR A O 1
ATOM 1506 N N . GLU A 1 196 ? -5.612 -6.105 22.440 1.00 92.00 196 GLU A N 1
ATOM 1507 C CA . GLU A 1 196 ? -6.601 -7.137 22.793 1.00 92.00 196 GLU A CA 1
ATOM 1508 C C . GLU A 1 196 ? -6.267 -8.515 22.186 1.00 92.00 196 GLU A C 1
ATOM 1510 O O . GLU A 1 196 ? -5.303 -9.155 22.608 1.00 92.00 196 GLU A O 1
ATOM 1515 N N . SER A 1 197 ? -7.036 -8.988 21.200 1.00 94.62 197 SER A N 1
ATOM 1516 C CA . SER A 1 197 ? -6.761 -10.228 20.470 1.00 94.62 197 SER A CA 1
ATOM 1517 C C . SER A 1 197 ? -6.072 -9.911 19.143 1.00 94.62 197 SER A C 1
ATOM 1519 O O . SER A 1 197 ? -6.623 -9.190 18.315 1.00 94.62 197 SER A O 1
ATOM 1521 N N . SER A 1 198 ? -4.848 -10.398 18.938 1.00 96.50 198 SER A N 1
ATOM 1522 C CA . SER A 1 198 ? -3.991 -9.967 17.826 1.00 96.50 198 SER A CA 1
ATOM 1523 C C . SER A 1 198 ? -3.547 -11.114 16.924 1.00 96.50 198 SER A C 1
ATOM 1525 O O . SER A 1 198 ? -3.104 -12.155 17.407 1.00 96.50 198 SER A O 1
ATOM 1527 N N . LEU A 1 199 ? -3.592 -10.890 15.609 1.00 96.88 199 LEU A N 1
ATOM 1528 C CA . LEU A 1 199 ? -2.940 -11.735 14.608 1.00 96.88 199 LEU A CA 1
ATOM 1529 C C . LEU A 1 199 ? -1.706 -11.010 14.061 1.00 96.88 199 LEU A C 1
ATOM 1531 O O . LEU A 1 199 ? -1.816 -9.954 13.434 1.00 96.88 199 LEU A O 1
ATOM 1535 N N . PHE A 1 200 ? -0.527 -11.582 14.298 1.00 96.50 200 PHE A N 1
ATOM 1536 C CA . PHE A 1 200 ? 0.752 -11.000 13.895 1.00 96.50 200 PHE A CA 1
ATOM 1537 C C . PHE A 1 200 ? 1.203 -11.529 12.538 1.00 96.50 200 PHE A C 1
ATOM 1539 O O . PHE A 1 200 ? 1.295 -12.740 12.341 1.00 96.50 200 PHE A O 1
ATOM 1546 N N . PHE A 1 201 ? 1.557 -10.622 11.631 1.00 95.75 201 PHE A N 1
ATOM 1547 C CA . PHE A 1 201 ? 2.123 -10.975 10.336 1.00 95.75 201 PHE A CA 1
ATOM 1548 C C . PHE A 1 201 ? 3.643 -10.864 10.349 1.00 95.75 201 PHE A C 1
ATOM 1550 O O . PHE A 1 201 ? 4.204 -9.786 10.545 1.00 95.75 201 PHE A O 1
ATOM 1557 N N . ASN A 1 202 ? 4.317 -11.979 10.076 1.00 90.94 202 ASN A N 1
ATOM 1558 C CA . ASN A 1 202 ? 5.778 -12.034 10.015 1.00 90.94 202 ASN A CA 1
ATOM 1559 C C . ASN A 1 202 ? 6.305 -11.925 8.581 1.00 90.94 202 ASN A C 1
ATOM 1561 O O . ASN A 1 202 ? 7.475 -11.604 8.368 1.00 90.94 202 ASN A O 1
ATOM 1565 N N . ASN A 1 203 ? 5.470 -12.241 7.589 1.00 92.56 203 ASN A N 1
ATOM 1566 C CA . ASN A 1 203 ? 5.839 -12.230 6.179 1.00 92.56 203 ASN A CA 1
ATOM 1567 C C . ASN A 1 203 ? 4.621 -12.033 5.262 1.00 92.56 203 ASN A C 1
ATOM 1569 O O . ASN A 1 203 ? 3.468 -12.129 5.672 1.00 92.56 203 ASN A O 1
ATOM 1573 N N . VAL A 1 204 ? 4.913 -11.759 3.991 1.00 92.00 204 VAL A N 1
ATOM 1574 C CA . VAL A 1 204 ? 3.917 -11.510 2.941 1.00 92.00 204 VAL A CA 1
ATOM 1575 C C . VAL A 1 204 ? 3.048 -12.738 2.658 1.00 92.00 204 VAL A C 1
ATOM 1577 O O . VAL A 1 204 ? 1.852 -12.580 2.424 1.00 92.00 204 VAL A O 1
ATOM 1580 N N . ASP A 1 205 ? 3.610 -13.949 2.703 1.00 91.25 205 ASP A N 1
ATOM 1581 C CA . ASP A 1 205 ? 2.873 -15.175 2.373 1.00 91.25 205 ASP A CA 1
ATOM 1582 C C . ASP A 1 205 ? 1.750 -15.447 3.388 1.00 91.25 205 ASP A C 1
ATOM 1584 O O . ASP A 1 205 ? 0.651 -15.843 3.003 1.00 91.25 205 ASP A O 1
ATOM 1588 N N . GLU A 1 206 ? 1.990 -15.175 4.675 1.00 94.31 206 GLU A N 1
ATOM 1589 C CA . GLU A 1 206 ? 0.967 -15.241 5.729 1.00 94.31 206 GLU A CA 1
ATOM 1590 C C . GLU A 1 206 ? -0.207 -14.301 5.438 1.00 94.31 206 GLU A C 1
ATOM 1592 O O . GLU A 1 206 ? -1.360 -14.727 5.481 1.00 94.31 206 GLU A O 1
ATOM 1597 N N . ILE A 1 207 ? 0.079 -13.049 5.069 1.00 95.81 207 ILE A N 1
ATOM 1598 C CA . ILE A 1 207 ? -0.945 -12.045 4.744 1.00 95.81 207 ILE A CA 1
ATOM 1599 C C . ILE A 1 207 ? -1.764 -12.480 3.528 1.00 95.81 207 ILE A C 1
ATOM 1601 O O . ILE A 1 207 ? -2.987 -12.330 3.511 1.00 95.81 207 ILE A O 1
ATOM 1605 N N . VAL A 1 208 ? -1.102 -13.021 2.502 1.00 92.38 208 VAL A N 1
ATOM 1606 C CA . VAL A 1 208 ? -1.764 -13.495 1.281 1.00 92.38 208 VAL A CA 1
ATOM 1607 C C . VAL A 1 208 ? -2.695 -14.664 1.584 1.00 92.38 208 VAL A C 1
ATOM 1609 O O . VAL A 1 208 ? -3.841 -14.637 1.141 1.00 92.38 208 VAL A O 1
ATOM 1612 N N . ASN A 1 209 ? -2.248 -15.655 2.358 1.00 92.62 209 ASN A N 1
ATOM 1613 C CA . ASN A 1 209 ? -3.090 -16.794 2.737 1.00 92.62 209 ASN A CA 1
ATOM 1614 C C . ASN A 1 209 ? -4.301 -16.338 3.559 1.00 92.62 209 ASN A C 1
ATOM 1616 O O . ASN A 1 209 ? -5.430 -16.674 3.220 1.00 92.62 209 ASN A O 1
ATOM 1620 N N . VAL A 1 210 ? -4.079 -15.468 4.547 1.00 95.12 210 VAL A N 1
ATOM 1621 C CA . VAL A 1 210 ? -5.155 -14.865 5.345 1.00 95.12 210 VAL A CA 1
ATOM 1622 C C . VAL A 1 210 ? -6.140 -14.078 4.476 1.00 95.12 210 VAL A C 1
ATOM 1624 O O . VAL A 1 210 ? -7.350 -14.162 4.672 1.00 95.12 210 VAL A O 1
ATOM 1627 N N . SER A 1 211 ? -5.646 -13.354 3.471 1.00 93.25 211 SER A N 1
ATOM 1628 C CA . SER A 1 211 ? -6.499 -12.637 2.516 1.00 93.25 211 SER A CA 1
ATOM 1629 C C . SER A 1 211 ? -7.345 -13.582 1.671 1.00 93.25 211 SER A C 1
ATOM 1631 O O . SER A 1 211 ? -8.504 -13.273 1.407 1.00 93.25 211 SER A O 1
ATOM 1633 N N . ILE A 1 212 ? -6.792 -14.722 1.251 1.00 91.12 212 ILE A N 1
ATOM 1634 C CA . ILE A 1 212 ? -7.536 -15.746 0.511 1.00 91.12 212 ILE A CA 1
ATOM 1635 C C . ILE A 1 212 ? -8.651 -16.308 1.391 1.00 91.12 212 ILE A C 1
ATOM 1637 O O . ILE A 1 212 ? -9.809 -16.258 0.979 1.00 91.12 212 ILE A O 1
ATOM 1641 N N . ASP A 1 213 ? -8.322 -16.756 2.603 1.00 92.56 213 ASP A N 1
ATOM 1642 C CA . ASP A 1 213 ? -9.284 -17.359 3.529 1.00 92.56 213 ASP A CA 1
ATOM 1643 C C . ASP A 1 213 ? -10.423 -16.386 3.860 1.00 92.56 213 ASP A C 1
ATOM 1645 O O . ASP A 1 213 ? -11.602 -16.740 3.796 1.00 92.56 213 ASP A O 1
ATOM 1649 N N . LEU A 1 214 ? -10.086 -15.121 4.135 1.00 92.81 214 LEU A N 1
ATOM 1650 C CA . LEU A 1 214 ? -11.077 -14.094 4.433 1.00 92.81 214 LEU A CA 1
ATOM 1651 C C . LEU A 1 214 ? -11.997 -13.807 3.238 1.00 92.81 214 LEU A C 1
ATOM 1653 O O . LEU A 1 214 ? -13.213 -13.702 3.399 1.00 92.81 214 LEU A O 1
ATOM 1657 N N . VAL A 1 215 ? -11.438 -13.669 2.034 1.00 91.06 215 VAL A N 1
ATOM 1658 C CA . VAL A 1 215 ? -12.218 -13.379 0.822 1.00 91.06 215 VAL A CA 1
ATOM 1659 C C . VAL A 1 215 ? -13.102 -14.568 0.447 1.00 91.06 215 VAL A C 1
ATOM 1661 O O . VAL A 1 215 ? -14.253 -14.374 0.052 1.00 91.06 215 VAL A O 1
ATOM 1664 N N . GLU A 1 216 ? -12.607 -15.799 0.574 1.00 90.88 216 GLU A N 1
ATOM 1665 C CA . GLU A 1 216 ? -13.413 -17.000 0.350 1.00 90.88 216 GLU A CA 1
ATOM 1666 C C . GLU A 1 216 ? -14.553 -17.105 1.357 1.00 90.88 216 GLU A C 1
ATOM 1668 O O . GLU A 1 216 ? -15.675 -17.416 0.959 1.00 90.88 216 GLU A O 1
ATOM 1673 N N . GLN A 1 217 ? -14.313 -16.768 2.622 1.00 90.75 217 GLN A N 1
ATOM 1674 C CA . GLN A 1 217 ? -15.361 -16.776 3.631 1.00 90.75 217 GLN A CA 1
ATOM 1675 C C . GLN A 1 217 ? -16.400 -15.669 3.401 1.00 90.75 217 GLN A C 1
ATOM 1677 O O . GLN A 1 217 ? -17.601 -15.941 3.427 1.00 90.75 217 GLN A O 1
ATOM 1682 N N . LYS A 1 218 ? -15.963 -14.431 3.137 1.00 88.50 218 LYS A N 1
ATOM 1683 C CA . LYS A 1 218 ? -16.861 -13.275 2.985 1.00 88.50 218 LYS A CA 1
ATOM 1684 C C . LYS A 1 218 ? -17.644 -13.300 1.670 1.00 88.50 218 LYS A C 1
ATOM 1686 O O . LYS A 1 218 ? -18.830 -12.989 1.649 1.00 88.50 218 LYS A O 1
ATOM 1691 N N . PHE A 1 219 ? -17.008 -13.695 0.566 1.00 89.06 219 PHE A N 1
ATOM 1692 C CA . PHE A 1 219 ? -17.604 -13.637 -0.778 1.00 89.06 219 PHE A CA 1
ATOM 1693 C C . PHE A 1 219 ? -17.912 -15.019 -1.379 1.00 89.06 219 PHE A C 1
ATOM 1695 O O . PHE A 1 219 ? -18.407 -15.128 -2.505 1.00 89.06 219 PHE A O 1
ATOM 1702 N N . GLY A 1 220 ? -17.608 -16.098 -0.657 1.00 88.75 220 GLY A N 1
ATOM 1703 C CA . GLY A 1 220 ? -17.863 -17.491 -1.031 1.00 88.75 220 GLY A CA 1
ATOM 1704 C C . GLY A 1 220 ? -16.834 -18.111 -1.983 1.00 88.75 220 GLY A C 1
ATOM 1705 O O . GLY A 1 220 ? -16.641 -19.324 -1.956 1.00 88.75 220 GLY A O 1
ATOM 1706 N N . LYS A 1 221 ? -16.216 -17.327 -2.878 1.00 83.75 221 LYS A N 1
ATOM 1707 C CA . LYS A 1 221 ? -15.129 -17.777 -3.772 1.00 83.75 221 LYS A CA 1
ATOM 1708 C C . LYS A 1 221 ? -14.427 -16.613 -4.466 1.00 83.75 221 LYS A C 1
ATOM 1710 O O . LYS A 1 221 ? -15.067 -15.642 -4.875 1.00 83.75 221 LYS A O 1
ATOM 1715 N N . VAL A 1 222 ? -13.141 -16.786 -4.755 1.00 76.19 222 VAL A N 1
ATOM 1716 C CA . VAL A 1 222 ? -12.375 -15.876 -5.619 1.00 76.19 222 VAL A CA 1
ATOM 1717 C C . VAL A 1 222 ? -12.655 -16.211 -7.092 1.00 76.19 222 VAL A C 1
ATOM 1719 O O . VAL A 1 222 ? -12.259 -17.259 -7.595 1.00 76.19 222 VAL A O 1
ATOM 1722 N N . ASN A 1 223 ? -13.380 -15.343 -7.807 1.00 67.94 223 ASN A N 1
ATOM 1723 C CA . ASN A 1 223 ? -13.808 -15.598 -9.199 1.00 67.94 223 ASN A CA 1
ATOM 1724 C C . ASN A 1 223 ? -12.932 -14.948 -10.274 1.00 67.94 223 ASN A C 1
ATOM 1726 O O . ASN A 1 223 ? -13.282 -14.997 -11.456 1.00 67.94 223 ASN A O 1
ATOM 1730 N N . TYR A 1 224 ? -11.838 -14.298 -9.893 1.00 67.06 224 TYR A N 1
ATOM 1731 C CA . TYR A 1 224 ? -10.995 -13.569 -10.827 1.00 67.06 224 TYR A CA 1
ATOM 1732 C C . TYR A 1 224 ? -9.523 -13.686 -10.443 1.00 67.06 224 TYR A C 1
ATOM 1734 O O . TYR A 1 224 ? -9.176 -13.873 -9.282 1.00 67.06 224 TYR A O 1
ATOM 1742 N N . LEU A 1 225 ? -8.665 -13.566 -11.451 1.00 63.47 225 LEU A N 1
ATOM 1743 C CA . LEU A 1 225 ? -7.224 -13.442 -11.303 1.00 63.47 225 LEU A CA 1
ATOM 1744 C C . LEU A 1 225 ? -6.846 -12.064 -11.839 1.00 63.47 225 LEU A C 1
ATOM 1746 O O . LEU A 1 225 ? -7.071 -11.782 -13.018 1.00 63.47 225 LEU A O 1
ATOM 1750 N N . THR A 1 226 ? -6.294 -11.206 -10.987 1.00 60.03 226 THR A N 1
ATOM 1751 C CA . THR A 1 226 ? -5.771 -9.908 -11.422 1.00 60.03 226 THR A CA 1
ATOM 1752 C C . THR A 1 226 ? -4.304 -10.065 -11.783 1.00 60.03 226 THR A C 1
ATOM 1754 O O . THR A 1 226 ? -3.506 -10.531 -10.975 1.00 60.03 226 THR A O 1
ATOM 1757 N N . ILE A 1 227 ? -3.948 -9.670 -13.003 1.00 56.62 227 ILE A N 1
ATOM 1758 C CA . ILE A 1 227 ? -2.570 -9.656 -13.495 1.00 56.62 227 ILE A CA 1
ATOM 1759 C C . ILE A 1 227 ? -2.238 -8.198 -13.807 1.00 56.62 227 ILE A C 1
ATOM 1761 O O . ILE A 1 227 ? -2.869 -7.599 -14.678 1.00 56.62 227 ILE A O 1
ATOM 1765 N N . SER A 1 228 ? -1.278 -7.624 -13.081 1.00 57.75 228 SER A N 1
ATOM 1766 C CA . SER A 1 228 ? -0.918 -6.195 -13.123 1.00 57.75 228 SER A CA 1
ATOM 1767 C C . SER A 1 228 ? -0.505 -5.727 -14.523 1.00 57.75 228 SER A C 1
ATOM 1769 O O . SER A 1 228 ? -0.764 -4.584 -14.895 1.00 57.75 228 SER A O 1
ATOM 1771 N N . ASN A 1 229 ? 0.070 -6.628 -15.325 1.00 54.22 229 ASN A N 1
ATOM 1772 C CA . ASN A 1 229 ? 0.232 -6.466 -16.764 1.00 54.22 229 ASN A CA 1
ATOM 1773 C C . ASN A 1 229 ? 0.055 -7.827 -17.469 1.00 54.22 229 ASN A C 1
ATOM 1775 O O . ASN A 1 229 ? 0.953 -8.666 -17.425 1.00 54.22 229 ASN A O 1
ATOM 1779 N N . PRO A 1 230 ? -1.073 -8.076 -18.155 1.00 52.66 230 PRO A N 1
ATOM 1780 C CA . PRO A 1 230 ? -1.305 -9.327 -18.881 1.00 52.66 230 PRO A CA 1
ATOM 1781 C C . PRO A 1 230 ? -0.246 -9.625 -19.954 1.00 52.66 230 PRO A C 1
ATOM 1783 O O . PRO A 1 230 ? -0.075 -10.780 -20.340 1.00 52.66 230 PRO A O 1
ATOM 1786 N N . LEU A 1 231 ? 0.462 -8.596 -20.440 1.00 54.19 231 LEU A N 1
ATOM 1787 C CA . LEU A 1 231 ? 1.544 -8.743 -21.413 1.00 54.19 231 LEU A CA 1
ATOM 1788 C C . LEU A 1 231 ? 2.850 -9.254 -20.786 1.00 54.19 231 LEU A C 1
ATOM 1790 O O . LEU A 1 231 ? 3.651 -9.823 -21.517 1.00 54.19 231 LEU A O 1
ATOM 1794 N N . ASP A 1 232 ? 3.047 -9.128 -19.468 1.00 51.94 232 ASP A N 1
ATOM 1795 C CA . ASP A 1 232 ? 4.244 -9.655 -18.781 1.00 51.94 232 ASP A CA 1
ATOM 1796 C C . ASP A 1 232 ? 4.247 -11.192 -18.719 1.00 51.94 232 ASP A C 1
ATOM 1798 O O . ASP A 1 232 ? 5.281 -11.807 -18.478 1.00 51.94 232 ASP A O 1
ATOM 1802 N N . VAL A 1 233 ? 3.093 -11.827 -18.957 1.00 50.03 233 VAL A N 1
ATOM 1803 C CA . VAL A 1 233 ? 2.942 -13.293 -18.980 1.00 50.03 233 VAL A CA 1
ATOM 1804 C C . VAL A 1 233 ? 3.184 -13.869 -20.380 1.00 50.03 233 VAL A C 1
ATOM 1806 O O . VAL A 1 233 ? 3.392 -15.071 -20.539 1.00 50.03 233 VAL A O 1
ATOM 1809 N N . LEU A 1 234 ? 3.140 -13.024 -21.415 1.00 59.53 234 LEU A N 1
ATOM 1810 C CA . LEU A 1 234 ? 3.353 -13.428 -22.799 1.00 59.53 234 LEU A CA 1
ATOM 1811 C C . LEU A 1 234 ? 4.802 -13.139 -23.183 1.00 59.53 234 LEU A C 1
ATOM 1813 O O . LEU A 1 234 ? 5.121 -12.059 -23.681 1.00 59.53 234 LEU A O 1
ATOM 1817 N N . GLU A 1 235 ? 5.681 -14.120 -22.984 1.00 63.28 235 GLU A N 1
ATOM 1818 C CA . GLU A 1 235 ? 7.013 -14.059 -23.579 1.00 63.28 235 GLU A CA 1
ATOM 1819 C C . GLU A 1 235 ? 6.867 -13.986 -25.111 1.00 63.28 235 GLU A C 1
ATOM 1821 O O . GLU A 1 235 ? 6.228 -14.860 -25.709 1.00 63.28 235 GLU A O 1
ATOM 1826 N N . PRO A 1 236 ? 7.402 -12.946 -25.777 1.00 70.00 236 PRO A N 1
ATOM 1827 C CA . PRO A 1 236 ? 7.330 -12.860 -27.225 1.00 70.00 236 PRO A CA 1
ATOM 1828 C C . PRO A 1 236 ? 8.072 -14.045 -27.848 1.00 70.00 236 PRO A C 1
ATOM 1830 O O . PRO A 1 236 ? 9.205 -14.351 -27.472 1.00 70.00 236 PRO A O 1
ATOM 1833 N N . GLU A 1 237 ? 7.437 -14.697 -28.823 1.00 79.88 237 GLU A N 1
ATOM 1834 C CA . GLU A 1 237 ? 8.049 -15.800 -29.558 1.00 79.88 237 GLU A CA 1
ATOM 1835 C C . GLU A 1 237 ? 9.322 -15.315 -30.261 1.00 79.88 237 GLU A C 1
ATOM 1837 O O . GLU A 1 237 ? 9.311 -14.369 -31.055 1.00 79.88 237 GLU A O 1
ATOM 1842 N N . VAL A 1 238 ? 10.440 -15.974 -29.964 1.00 84.38 238 VAL A N 1
ATOM 1843 C CA . VAL A 1 238 ? 11.711 -15.707 -30.631 1.00 84.38 238 VAL A CA 1
ATOM 1844 C C . VAL A 1 238 ? 11.676 -16.376 -32.002 1.00 84.38 238 VAL A C 1
ATOM 1846 O O . VAL A 1 238 ? 11.876 -17.583 -32.112 1.00 84.38 238 VAL A O 1
ATOM 1849 N N . LEU A 1 239 ? 11.422 -15.582 -33.043 1.00 86.12 239 LEU A N 1
ATOM 1850 C CA . LEU A 1 239 ? 11.343 -16.065 -34.428 1.00 86.12 239 LEU A CA 1
ATOM 1851 C C . LEU A 1 239 ? 12.679 -16.637 -34.926 1.00 86.12 239 LEU A C 1
ATOM 1853 O O . LEU A 1 239 ? 12.709 -17.604 -35.682 1.00 86.12 239 LEU A O 1
ATOM 1857 N N . GLU A 1 240 ? 13.788 -16.036 -34.495 1.00 85.94 240 GLU A N 1
ATOM 1858 C CA . GLU A 1 240 ? 15.144 -16.421 -34.874 1.00 85.94 240 GLU A CA 1
ATOM 1859 C C . GLU A 1 240 ? 16.129 -15.968 -33.791 1.00 85.94 240 GLU A C 1
ATOM 1861 O O . GLU A 1 240 ? 15.908 -14.976 -33.093 1.00 85.94 240 GLU A O 1
ATOM 1866 N N . THR A 1 241 ? 17.241 -16.684 -33.644 1.00 88.06 241 THR A N 1
ATOM 1867 C CA . THR A 1 241 ? 18.357 -16.269 -32.790 1.00 88.06 241 THR A CA 1
ATOM 1868 C C . THR A 1 241 ? 19.649 -16.382 -33.571 1.00 88.06 241 THR A C 1
ATOM 1870 O O . THR A 1 241 ? 20.000 -17.461 -34.045 1.00 88.06 241 THR A O 1
ATOM 1873 N N . THR A 1 242 ? 20.383 -15.276 -33.628 1.00 86.38 242 THR A N 1
ATOM 1874 C CA . THR A 1 242 ? 21.728 -15.231 -34.193 1.00 86.38 242 THR A CA 1
ATOM 1875 C C . THR A 1 242 ? 22.714 -14.949 -33.076 1.00 86.38 242 THR A C 1
ATOM 1877 O O . THR A 1 242 ? 22.666 -13.890 -32.451 1.00 86.38 242 THR A O 1
ATOM 1880 N N . THR A 1 243 ? 23.617 -15.895 -32.833 1.00 86.38 243 THR A N 1
ATOM 1881 C CA . THR A 1 243 ? 24.738 -15.713 -31.909 1.00 86.38 243 THR A CA 1
ATOM 1882 C C . THR A 1 243 ? 25.970 -15.328 -32.708 1.00 86.38 243 THR A C 1
ATOM 1884 O O . THR A 1 243 ? 26.338 -16.014 -33.661 1.00 86.38 243 THR A O 1
ATOM 1887 N N . LEU A 1 244 ? 26.597 -14.220 -32.322 1.00 79.50 244 LEU A N 1
ATOM 1888 C CA . LEU A 1 244 ? 27.845 -13.763 -32.909 1.00 79.50 244 LEU A CA 1
ATOM 1889 C C . LEU A 1 244 ? 28.941 -13.853 -31.850 1.00 79.50 244 LEU A C 1
ATOM 1891 O O . LEU A 1 244 ? 28.937 -13.088 -30.887 1.00 79.50 244 LEU A O 1
ATOM 1895 N N . ASP A 1 245 ? 29.900 -14.748 -32.062 1.00 79.12 245 ASP A N 1
ATOM 1896 C CA . ASP A 1 245 ? 31.128 -14.786 -31.271 1.00 79.12 245 ASP A CA 1
ATOM 1897 C C . ASP A 1 245 ? 32.061 -13.703 -31.806 1.00 79.12 245 ASP A C 1
ATOM 1899 O O . ASP A 1 245 ? 32.864 -13.903 -32.719 1.00 79.12 245 ASP A O 1
ATOM 1903 N N . LEU A 1 246 ? 31.855 -12.487 -31.304 1.00 69.50 246 LEU A N 1
ATOM 1904 C CA . LEU A 1 246 ? 32.502 -11.304 -31.858 1.00 69.50 246 LEU A CA 1
ATOM 1905 C C . LEU A 1 246 ? 34.005 -11.297 -31.579 1.00 69.50 246 LEU A C 1
ATOM 1907 O O . LEU A 1 246 ? 34.761 -10.771 -32.391 1.00 69.50 246 LEU A O 1
ATOM 1911 N N . MET A 1 247 ? 34.461 -11.859 -30.454 1.00 69.06 247 MET A N 1
ATOM 1912 C CA . MET A 1 247 ? 35.870 -11.791 -30.063 1.00 69.06 247 MET A CA 1
ATOM 1913 C C . MET A 1 247 ? 36.319 -12.994 -29.233 1.00 69.06 247 MET A C 1
ATOM 1915 O O . MET A 1 247 ? 35.939 -13.112 -28.074 1.00 69.06 247 MET A O 1
ATOM 1919 N N . ASP A 1 248 ? 37.251 -13.770 -29.788 1.00 62.00 248 ASP A N 1
ATOM 1920 C CA . ASP A 1 248 ? 38.126 -14.675 -29.041 1.00 62.00 248 ASP A CA 1
ATOM 1921 C C . ASP A 1 248 ? 39.567 -14.147 -29.121 1.00 62.00 248 ASP A C 1
ATOM 1923 O O . ASP A 1 248 ? 40.181 -14.125 -30.193 1.00 62.00 248 ASP A O 1
ATOM 1927 N N . GLY A 1 249 ? 40.122 -13.678 -27.997 1.00 65.62 249 GLY A N 1
ATOM 1928 C CA . GLY A 1 249 ? 41.524 -13.251 -27.910 1.00 65.62 249 GLY A CA 1
ATOM 1929 C C . GLY A 1 249 ? 41.771 -11.957 -27.129 1.00 65.62 249 GLY A C 1
ATOM 1930 O O . GLY A 1 249 ? 40.992 -11.550 -26.274 1.00 65.62 249 GLY A O 1
ATOM 1931 N N . THR A 1 250 ? 42.911 -11.311 -27.390 1.00 65.25 250 THR A N 1
ATOM 1932 C CA . THR A 1 250 ? 43.381 -10.143 -26.625 1.00 65.25 250 THR A CA 1
ATOM 1933 C C . THR A 1 250 ? 42.861 -8.823 -27.205 1.00 65.25 250 THR A C 1
ATOM 1935 O O . THR A 1 250 ? 43.111 -8.510 -28.370 1.00 65.25 250 THR A O 1
ATOM 1938 N N . VAL A 1 251 ? 42.221 -7.999 -26.371 1.00 68.31 251 VAL A N 1
ATOM 1939 C CA . VAL A 1 251 ? 41.797 -6.630 -26.720 1.00 68.31 251 VAL A CA 1
ATOM 1940 C C . VAL A 1 251 ? 42.876 -5.619 -26.321 1.00 68.31 251 VAL A C 1
ATOM 1942 O O . VAL A 1 251 ? 43.427 -5.679 -25.219 1.00 68.31 251 VAL A O 1
ATOM 1945 N N . GLY A 1 252 ? 43.180 -4.670 -27.212 1.00 63.31 252 GLY A N 1
ATOM 1946 C CA . GLY A 1 252 ? 44.132 -3.592 -26.944 1.00 63.31 252 GLY A CA 1
ATOM 1947 C C . GLY A 1 252 ? 43.691 -2.695 -25.781 1.00 63.31 252 GLY A C 1
ATOM 1948 O O . GLY A 1 252 ? 42.538 -2.277 -25.710 1.00 63.31 252 GLY A O 1
ATOM 1949 N N . SER A 1 253 ? 44.622 -2.383 -24.876 1.00 65.94 253 SER A N 1
ATOM 1950 C CA . SER A 1 253 ? 44.367 -1.491 -23.738 1.00 65.94 253 SER A CA 1
ATOM 1951 C C . SER A 1 253 ? 44.528 -0.023 -24.132 1.00 65.94 253 SER A C 1
ATOM 1953 O O . SER A 1 253 ? 45.535 0.357 -24.732 1.00 65.94 253 SER A O 1
ATOM 1955 N N . PHE A 1 254 ? 43.581 0.821 -23.718 1.00 64.12 254 PHE A N 1
ATOM 1956 C CA . PHE A 1 254 ? 43.662 2.280 -23.838 1.00 64.12 254 PHE A CA 1
ATOM 1957 C C . PHE A 1 254 ? 44.696 2.914 -22.892 1.00 64.12 254 PHE A C 1
ATOM 1959 O O . PHE A 1 254 ? 45.004 4.101 -23.016 1.00 64.12 254 PHE A O 1
ATOM 1966 N N . CYS A 1 255 ? 45.241 2.160 -21.930 1.00 61.56 255 CYS A N 1
ATOM 1967 C CA . CYS A 1 255 ? 46.283 2.659 -21.035 1.00 61.56 255 CYS A CA 1
ATOM 1968 C C . CYS A 1 255 ? 47.631 2.747 -21.764 1.00 61.56 255 CYS A C 1
ATOM 1970 O O . CYS A 1 255 ? 48.312 1.742 -21.982 1.00 61.56 255 CYS A O 1
ATOM 1972 N N . ILE A 1 256 ? 48.059 3.971 -22.078 1.00 60.50 256 ILE A N 1
ATOM 1973 C CA . ILE A 1 256 ? 49.397 4.248 -22.605 1.00 60.50 256 ILE A CA 1
ATOM 1974 C C . ILE A 1 256 ? 50.362 4.377 -21.423 1.00 60.50 256 ILE A C 1
ATOM 1976 O O . ILE A 1 256 ? 50.432 5.415 -20.770 1.00 60.50 256 ILE A O 1
ATOM 1980 N N . THR A 1 257 ? 51.116 3.318 -21.139 1.00 60.50 257 THR A N 1
ATOM 1981 C CA . THR A 1 257 ? 52.237 3.376 -20.190 1.00 60.50 257 THR A CA 1
ATOM 1982 C C . THR A 1 257 ? 53.519 3.827 -20.904 1.00 60.50 257 THR A C 1
ATOM 1984 O O . THR A 1 257 ? 53.634 3.626 -22.119 1.00 60.50 257 THR A O 1
ATOM 1987 N N . PRO A 1 258 ? 54.526 4.380 -20.194 1.00 58.16 258 PRO A N 1
ATOM 1988 C CA . PRO A 1 258 ? 55.835 4.690 -20.785 1.00 58.16 258 PRO A CA 1
ATOM 1989 C C . PRO A 1 258 ? 56.453 3.484 -21.511 1.00 58.16 258 PRO A C 1
ATOM 1991 O O . PRO A 1 258 ? 57.032 3.623 -22.586 1.00 58.16 258 PRO A O 1
ATOM 1994 N N . THR A 1 259 ? 56.236 2.282 -20.972 1.00 56.94 259 THR A N 1
ATOM 1995 C CA . THR A 1 259 ? 56.687 0.998 -21.527 1.00 56.94 259 THR A CA 1
ATOM 1996 C C . THR A 1 259 ? 55.964 0.617 -22.825 1.00 56.94 259 THR A C 1
ATOM 1998 O O . THR A 1 259 ? 56.544 -0.036 -23.691 1.00 56.94 259 THR A O 1
ATOM 2001 N N . ASN A 1 260 ? 54.712 1.055 -23.001 1.00 55.72 260 ASN A N 1
ATOM 2002 C CA . ASN A 1 260 ? 53.879 0.744 -24.165 1.00 55.72 260 ASN A CA 1
ATOM 2003 C C . ASN A 1 260 ? 53.747 1.904 -25.164 1.00 55.72 260 ASN A C 1
ATOM 2005 O O . ASN A 1 260 ? 53.118 1.729 -26.202 1.00 55.72 260 ASN A O 1
ATOM 2009 N N . PHE A 1 261 ? 54.382 3.053 -24.924 1.00 61.16 261 PHE A N 1
ATOM 2010 C CA . PHE A 1 261 ? 54.322 4.225 -25.806 1.00 61.16 261 PHE A CA 1
ATOM 2011 C C . PHE A 1 261 ? 54.817 3.936 -27.236 1.00 61.16 261 PHE A C 1
ATOM 2013 O O . PHE A 1 261 ? 54.193 4.341 -28.215 1.00 61.16 261 PHE A O 1
ATOM 2020 N N . LEU A 1 262 ? 55.882 3.137 -27.384 1.00 58.09 262 LEU A N 1
ATOM 2021 C CA . LEU A 1 262 ? 56.421 2.714 -28.689 1.00 58.09 262 LEU A CA 1
ATOM 2022 C C . LEU A 1 262 ? 55.466 1.808 -29.491 1.00 58.09 262 LEU A C 1
ATOM 2024 O O . LEU A 1 262 ? 55.736 1.504 -30.653 1.00 58.09 262 LEU A O 1
ATOM 2028 N N . ASN A 1 263 ? 54.369 1.350 -28.882 1.00 54.81 263 ASN A N 1
ATOM 2029 C CA . ASN A 1 263 ? 53.342 0.545 -29.541 1.00 54.81 263 ASN A CA 1
ATOM 2030 C C . ASN A 1 263 ? 52.323 1.392 -30.313 1.00 54.81 263 ASN A C 1
ATOM 2032 O O . ASN A 1 263 ? 51.548 0.825 -31.073 1.00 54.81 263 ASN A O 1
ATOM 2036 N N . LEU A 1 264 ? 52.357 2.719 -30.152 1.00 56.19 264 LEU A N 1
ATOM 2037 C CA . LEU A 1 264 ? 51.543 3.683 -30.900 1.00 56.19 264 LEU A CA 1
ATOM 2038 C C . LEU A 1 264 ? 52.190 4.099 -32.234 1.00 56.19 264 LEU A C 1
ATOM 2040 O O . LEU A 1 264 ? 51.624 4.894 -32.981 1.00 56.19 264 LEU A O 1
ATOM 2044 N N . LEU A 1 265 ? 53.394 3.594 -32.535 1.00 59.62 265 LEU A N 1
ATOM 2045 C CA . LEU A 1 265 ? 54.088 3.876 -33.788 1.00 59.62 265 LEU A CA 1
ATOM 2046 C C . LEU A 1 265 ? 53.413 3.134 -34.958 1.00 59.62 265 LEU A C 1
ATOM 2048 O O . LEU A 1 265 ? 53.269 1.911 -34.890 1.00 59.62 265 LEU A O 1
ATOM 2052 N N . PRO A 1 266 ? 53.104 3.819 -36.077 1.00 54.66 266 PRO A N 1
ATOM 2053 C CA . PRO A 1 266 ? 52.394 3.233 -37.221 1.00 54.66 266 PRO A CA 1
ATOM 2054 C C . PRO A 1 266 ? 53.153 2.094 -37.929 1.00 54.66 266 PRO A C 1
ATOM 2056 O O . PRO A 1 266 ? 52.582 1.385 -38.751 1.00 54.66 266 PRO A O 1
ATOM 2059 N N . SER A 1 267 ? 54.438 1.891 -37.616 1.00 49.78 267 SER A N 1
ATOM 2060 C CA . SER A 1 267 ? 55.283 0.833 -38.181 1.00 49.78 267 SER A CA 1
ATOM 2061 C C . SER A 1 267 ? 55.127 -0.540 -37.510 1.00 49.78 267 SER A C 1
ATOM 2063 O O . SER A 1 267 ? 55.669 -1.522 -38.019 1.00 49.78 267 SER A O 1
ATOM 2065 N N . LYS A 1 268 ? 54.395 -0.651 -36.390 1.00 46.62 268 LYS A N 1
ATOM 2066 C CA . LYS A 1 268 ? 54.126 -1.933 -35.717 1.00 46.62 268 LYS A CA 1
ATOM 2067 C C . LYS A 1 268 ? 52.676 -2.367 -35.956 1.00 46.62 268 LYS A C 1
ATOM 2069 O O . LYS A 1 268 ? 51.751 -1.705 -35.505 1.00 46.62 268 LYS A O 1
ATOM 2074 N N . ARG A 1 269 ? 52.474 -3.515 -36.620 1.00 50.16 269 ARG A N 1
ATOM 2075 C CA . ARG A 1 269 ? 51.169 -4.201 -36.722 1.00 50.16 269 ARG A CA 1
ATOM 2076 C C . ARG A 1 269 ? 50.764 -4.729 -35.338 1.00 50.16 269 ARG A C 1
ATOM 2078 O O . ARG A 1 269 ? 51.135 -5.841 -34.976 1.00 50.16 269 ARG A O 1
ATOM 2085 N N . LYS A 1 270 ? 50.074 -3.914 -34.544 1.00 51.25 270 LYS A N 1
ATOM 2086 C CA . LYS A 1 270 ? 49.474 -4.298 -33.257 1.00 51.25 270 LYS A CA 1
ATOM 2087 C C . LYS A 1 270 ? 47.944 -4.250 -33.349 1.00 51.25 270 LYS A C 1
ATOM 2089 O O . LYS A 1 270 ? 47.441 -3.548 -34.227 1.00 51.25 270 LYS A O 1
ATOM 2094 N N . PRO A 1 271 ? 47.222 -5.008 -32.496 1.00 51.22 271 PRO A N 1
ATOM 2095 C CA . PRO A 1 271 ? 45.762 -4.989 -32.479 1.00 51.22 271 PRO A CA 1
ATOM 2096 C C . PRO A 1 271 ? 45.262 -3.562 -32.252 1.00 51.22 271 PRO A C 1
ATOM 2098 O O . PRO A 1 271 ? 45.893 -2.785 -31.528 1.00 51.22 271 PRO A O 1
ATOM 2101 N N . ALA A 1 272 ? 44.165 -3.209 -32.916 1.00 55.28 272 ALA A N 1
ATOM 2102 C CA . ALA A 1 272 ? 43.560 -1.895 -32.793 1.00 55.28 272 ALA A CA 1
ATOM 2103 C C . ALA A 1 272 ? 43.196 -1.605 -31.321 1.00 55.28 272 ALA A C 1
ATOM 2105 O O . ALA A 1 272 ? 42.865 -2.510 -30.557 1.00 55.28 272 ALA A O 1
ATOM 2106 N N . LEU A 1 273 ? 43.280 -0.330 -30.913 1.00 59.00 273 LEU A N 1
ATOM 2107 C CA . LEU A 1 273 ? 42.901 0.125 -29.560 1.00 59.00 273 LEU A CA 1
ATOM 2108 C C . LEU A 1 273 ? 41.434 -0.189 -29.227 1.00 59.00 273 LEU A C 1
ATOM 2110 O O . LEU A 1 273 ? 41.053 -0.246 -28.064 1.00 59.00 273 LEU A O 1
ATOM 2114 N N . THR A 1 274 ? 40.627 -0.377 -30.267 1.00 62.97 274 THR A N 1
ATOM 2115 C CA . THR A 1 274 ? 39.271 -0.905 -30.208 1.00 62.97 274 THR A CA 1
ATOM 2116 C C . THR A 1 274 ? 39.126 -1.951 -31.292 1.00 62.97 274 THR A C 1
ATOM 2118 O O . THR A 1 274 ? 39.594 -1.746 -32.412 1.00 62.97 274 THR A O 1
ATOM 2121 N N . ASN A 1 275 ? 38.477 -3.059 -30.966 1.00 72.25 275 ASN A N 1
ATOM 2122 C CA . ASN A 1 275 ? 38.003 -3.998 -31.968 1.00 72.25 275 ASN A CA 1
ATOM 2123 C C . ASN A 1 275 ? 36.547 -3.655 -32.285 1.00 72.25 275 ASN A C 1
ATOM 2125 O O . ASN A 1 275 ? 35.782 -3.300 -31.388 1.00 72.25 275 ASN A O 1
ATOM 2129 N N . TYR A 1 276 ? 36.185 -3.737 -33.559 1.00 79.38 276 TYR A N 1
ATOM 2130 C CA . TYR A 1 276 ? 34.906 -3.270 -34.073 1.00 79.38 276 TYR A CA 1
ATOM 2131 C C . TYR A 1 276 ? 34.261 -4.349 -34.929 1.00 79.38 276 TYR A C 1
ATOM 2133 O O . TYR A 1 276 ? 34.908 -4.878 -35.833 1.00 79.38 276 TYR A O 1
ATOM 2141 N N . HIS A 1 277 ? 32.991 -4.639 -34.665 1.00 85.38 277 HIS A N 1
ATOM 2142 C CA . HIS A 1 277 ? 32.204 -5.589 -35.440 1.00 85.38 277 HIS A CA 1
ATOM 2143 C C . HIS A 1 277 ? 30.876 -4.976 -35.840 1.00 85.38 277 HIS A C 1
ATOM 2145 O O . HIS A 1 277 ? 30.225 -4.336 -35.020 1.00 85.38 277 HIS A O 1
ATOM 2151 N N . LEU A 1 278 ? 30.488 -5.209 -37.090 1.00 87.31 278 LEU A N 1
ATOM 2152 C CA . LEU A 1 278 ? 29.210 -4.795 -37.653 1.00 87.31 278 LEU A CA 1
ATOM 2153 C C . LEU A 1 278 ? 28.286 -5.992 -37.790 1.00 87.31 278 LEU A C 1
ATOM 2155 O O . LEU A 1 278 ? 28.738 -7.095 -38.102 1.00 87.31 278 LEU A O 1
ATOM 2159 N N . PHE A 1 279 ? 26.998 -5.750 -37.613 1.00 89.38 279 PHE A N 1
ATOM 2160 C CA . PHE A 1 279 ? 25.936 -6.691 -37.915 1.00 89.38 279 PHE A CA 1
ATOM 2161 C C . PHE A 1 279 ? 24.706 -5.932 -38.408 1.00 89.38 279 PHE A C 1
ATOM 2163 O O . PHE A 1 279 ? 24.456 -4.804 -37.997 1.00 89.38 279 PHE A O 1
ATOM 2170 N N . ASN A 1 280 ? 23.930 -6.559 -39.286 1.00 90.69 280 ASN A N 1
ATOM 2171 C CA . ASN A 1 280 ? 22.687 -5.981 -39.788 1.00 90.69 280 ASN A CA 1
ATOM 2172 C C . ASN A 1 280 ? 21.502 -6.634 -39.093 1.00 90.69 280 ASN A C 1
ATOM 2174 O O . ASN A 1 280 ? 21.481 -7.856 -38.921 1.00 90.69 280 ASN A O 1
ATOM 2178 N N . ILE A 1 281 ? 20.502 -5.831 -38.750 1.00 90.81 281 ILE A N 1
ATOM 2179 C CA . ILE A 1 281 ? 19.197 -6.359 -38.356 1.00 90.81 281 ILE A CA 1
ATOM 2180 C C . ILE A 1 281 ? 18.473 -6.795 -39.638 1.00 90.81 281 ILE A C 1
ATOM 2182 O O . ILE A 1 281 ? 18.466 -6.031 -40.605 1.00 90.81 281 ILE A O 1
ATOM 2186 N N . PRO A 1 282 ? 17.871 -7.997 -39.706 1.00 90.06 282 PRO A N 1
ATOM 2187 C CA . PRO A 1 282 ? 17.145 -8.424 -40.900 1.00 90.06 282 PRO A CA 1
ATOM 2188 C C . PRO A 1 282 ? 16.017 -7.453 -41.284 1.00 90.06 282 PRO A C 1
ATOM 2190 O O . PRO A 1 282 ? 15.379 -6.842 -40.429 1.00 90.06 282 PRO A O 1
ATOM 2193 N N . ASN A 1 283 ? 15.783 -7.291 -42.589 1.00 91.38 283 ASN A N 1
ATOM 2194 C CA . ASN A 1 283 ? 14.897 -6.250 -43.134 1.00 91.38 283 ASN A CA 1
ATOM 2195 C C . ASN A 1 283 ? 13.442 -6.343 -42.650 1.00 91.38 283 ASN A C 1
ATOM 2197 O O . ASN A 1 283 ? 12.746 -5.337 -42.585 1.00 91.38 283 ASN A O 1
ATOM 2201 N N . ASP A 1 284 ? 12.962 -7.547 -42.363 1.00 91.94 284 ASP A N 1
ATOM 2202 C CA . ASP A 1 284 ? 11.581 -7.841 -41.985 1.00 91.94 284 ASP A CA 1
ATOM 2203 C C . ASP A 1 284 ? 11.324 -7.734 -40.473 1.00 91.94 284 ASP A C 1
ATOM 2205 O O . ASP A 1 284 ? 10.200 -7.951 -40.012 1.00 91.94 284 ASP A O 1
ATOM 2209 N N . TYR A 1 285 ? 12.338 -7.371 -39.683 1.00 89.25 285 TYR A N 1
ATOM 2210 C CA . TYR A 1 285 ? 12.228 -7.352 -38.230 1.00 89.25 285 TYR A CA 1
ATOM 2211 C C . TYR A 1 285 ? 11.672 -6.022 -37.731 1.00 89.25 285 TYR A C 1
ATOM 2213 O O . TYR A 1 285 ? 12.304 -4.970 -37.828 1.00 89.25 285 TYR A O 1
ATOM 2221 N N . LYS A 1 286 ? 10.497 -6.095 -37.101 1.00 89.12 286 LYS A N 1
ATOM 2222 C CA . LYS A 1 286 ? 9.891 -4.964 -36.384 1.00 89.12 286 LYS A CA 1
ATOM 2223 C C . LYS A 1 286 ? 10.460 -4.784 -34.975 1.00 89.12 286 LYS A C 1
ATOM 2225 O O . LYS A 1 286 ? 10.565 -3.660 -34.499 1.00 89.12 286 LYS A O 1
ATOM 2230 N N . TYR A 1 287 ? 10.820 -5.877 -34.309 1.00 90.38 287 TYR A N 1
ATOM 2231 C CA . TYR A 1 287 ? 11.455 -5.875 -32.993 1.00 90.38 287 TYR A CA 1
ATOM 2232 C C . TYR A 1 287 ? 12.707 -6.742 -33.056 1.00 90.38 287 TYR A C 1
ATOM 2234 O O . TYR A 1 287 ? 12.665 -7.843 -33.602 1.00 90.38 287 TYR A O 1
ATOM 2242 N N . CYS A 1 288 ? 13.807 -6.274 -32.476 1.00 91.06 288 CYS A N 1
ATOM 2243 C CA . CYS A 1 288 ? 15.020 -7.069 -32.323 1.00 91.06 288 CYS A CA 1
ATOM 2244 C C . CYS A 1 288 ? 15.552 -6.900 -30.899 1.00 91.06 288 CYS A C 1
ATOM 2246 O O . CYS A 1 288 ? 15.777 -5.780 -30.440 1.00 91.06 288 CYS A O 1
ATOM 2248 N N . LYS A 1 289 ? 15.729 -8.014 -30.184 1.00 91.69 289 LYS A N 1
ATOM 2249 C CA . LYS A 1 289 ? 16.359 -8.022 -28.864 1.00 91.69 289 LYS A CA 1
ATOM 2250 C C . LYS A 1 289 ? 17.856 -8.253 -29.033 1.00 91.69 289 LYS A C 1
ATOM 2252 O O . LYS A 1 289 ? 18.271 -9.314 -29.491 1.00 91.69 289 LYS A O 1
ATOM 2257 N N . ILE A 1 290 ? 18.654 -7.267 -28.640 1.00 91.25 290 ILE A N 1
ATOM 2258 C CA . ILE A 1 290 ? 20.116 -7.338 -28.681 1.00 91.25 290 ILE A CA 1
ATOM 2259 C C . ILE A 1 290 ? 20.595 -7.718 -27.284 1.00 91.25 290 ILE A C 1
ATOM 2261 O O . ILE A 1 290 ? 20.314 -7.007 -26.320 1.00 91.25 290 ILE A O 1
ATOM 2265 N N . LYS A 1 291 ? 21.318 -8.836 -27.188 1.00 91.94 291 LYS A N 1
ATOM 2266 C CA . LYS A 1 291 ? 21.986 -9.295 -25.966 1.00 91.94 291 LYS A CA 1
ATOM 2267 C C . LYS A 1 291 ? 23.490 -9.140 -26.126 1.00 91.94 291 LYS A C 1
ATOM 2269 O O . LYS A 1 291 ? 24.049 -9.570 -27.131 1.00 91.94 291 LYS A O 1
ATOM 2274 N N . ILE A 1 292 ? 24.129 -8.555 -25.124 1.00 89.19 292 ILE A N 1
ATOM 2275 C CA . ILE A 1 292 ? 25.581 -8.455 -25.027 1.00 89.19 292 ILE A CA 1
ATOM 2276 C C . ILE A 1 292 ? 25.995 -9.193 -23.763 1.00 89.19 292 ILE A C 1
ATOM 2278 O O . ILE A 1 292 ? 25.699 -8.750 -22.654 1.00 89.19 292 ILE A O 1
ATOM 2282 N N . ASP A 1 293 ? 26.684 -10.311 -23.956 1.00 88.69 293 ASP A N 1
ATOM 2283 C CA . ASP A 1 293 ? 27.401 -11.023 -22.907 1.00 88.69 293 ASP A CA 1
ATOM 2284 C C . ASP A 1 293 ? 28.892 -10.834 -23.175 1.00 88.69 293 ASP A C 1
ATOM 2286 O O . ASP A 1 293 ? 29.414 -11.273 -24.203 1.00 88.69 293 ASP A O 1
ATOM 2290 N N . ALA A 1 294 ? 29.563 -10.091 -22.301 1.00 85.31 294 ALA A N 1
ATOM 2291 C CA . ALA A 1 294 ? 30.993 -9.867 -22.410 1.00 85.31 294 ALA A CA 1
ATOM 2292 C C . ALA A 1 294 ? 31.679 -10.306 -21.127 1.00 85.31 294 ALA A C 1
ATOM 2294 O O . ALA A 1 294 ? 31.316 -9.894 -20.022 1.00 85.31 294 ALA A O 1
ATOM 2295 N N . THR A 1 295 ? 32.732 -11.101 -21.297 1.00 83.31 295 THR A N 1
ATOM 2296 C CA . THR A 1 295 ? 33.570 -11.549 -20.193 1.00 83.31 295 THR A CA 1
ATOM 2297 C C . THR A 1 295 ? 35.022 -11.177 -20.429 1.00 83.31 295 THR A C 1
ATOM 2299 O O . THR A 1 295 ? 35.500 -11.155 -21.562 1.00 83.31 295 THR A O 1
ATOM 2302 N N . HIS A 1 296 ? 35.715 -10.847 -19.349 1.00 78.94 296 HIS A N 1
ATOM 2303 C CA . HIS A 1 296 ? 37.097 -10.411 -19.369 1.00 78.94 296 HIS A CA 1
ATOM 2304 C C . HIS A 1 296 ? 37.887 -11.162 -18.312 1.00 78.94 296 HIS A C 1
ATOM 2306 O O . HIS A 1 296 ? 37.575 -11.091 -17.122 1.00 78.94 296 HIS A O 1
ATOM 2312 N N . ASP A 1 297 ? 38.922 -11.853 -18.774 1.00 76.75 297 ASP A N 1
ATOM 2313 C CA . ASP A 1 297 ? 39.989 -12.351 -17.922 1.00 76.75 297 ASP A CA 1
ATOM 2314 C C . ASP A 1 297 ? 41.097 -11.282 -17.888 1.00 76.75 297 ASP A C 1
ATOM 2316 O O . ASP A 1 297 ? 41.709 -11.005 -18.927 1.00 76.75 297 ASP A O 1
ATOM 2320 N N . PRO A 1 298 ? 41.330 -10.625 -16.739 1.00 65.38 298 PRO A N 1
ATOM 2321 C CA . PRO A 1 298 ? 42.317 -9.559 -16.626 1.00 65.38 298 PRO A CA 1
ATOM 2322 C C . PRO A 1 298 ? 43.768 -10.022 -16.856 1.00 65.38 298 PRO A C 1
ATOM 2324 O O . PRO A 1 298 ? 44.612 -9.180 -17.173 1.00 65.38 298 PRO A O 1
ATOM 2327 N N . GLY A 1 299 ? 44.064 -11.325 -16.776 1.00 65.31 299 GLY A N 1
ATOM 2328 C CA . GLY A 1 299 ? 45.409 -11.876 -16.957 1.00 65.31 299 GLY A CA 1
ATOM 2329 C C . GLY A 1 299 ? 46.382 -11.573 -15.805 1.00 65.31 299 GLY A C 1
ATOM 2330 O O . GLY A 1 299 ? 46.027 -10.990 -14.781 1.00 65.31 299 GLY A O 1
ATOM 2331 N N . GLU A 1 300 ? 47.648 -11.980 -15.960 1.00 54.91 300 GLU A N 1
ATOM 2332 C CA . GLU A 1 300 ? 48.684 -11.816 -14.928 1.00 54.91 300 GLU A CA 1
ATOM 2333 C C . GLU A 1 300 ? 49.162 -10.347 -14.808 1.00 54.91 300 GLU A C 1
ATOM 2335 O O . GLU A 1 300 ? 49.474 -9.704 -15.813 1.00 54.91 300 GLU A O 1
ATOM 2340 N N . ASN A 1 301 ? 49.327 -9.848 -13.570 1.00 56.53 301 ASN A N 1
ATOM 2341 C CA . ASN A 1 301 ? 49.798 -8.492 -13.189 1.00 56.53 301 ASN A CA 1
ATOM 2342 C C . ASN A 1 301 ? 48.757 -7.352 -13.190 1.00 56.53 301 ASN A C 1
ATOM 2344 O O . ASN A 1 301 ? 49.108 -6.177 -13.350 1.00 56.53 301 ASN A O 1
ATOM 2348 N N . VAL A 1 302 ? 47.484 -7.667 -12.977 1.00 62.25 302 VAL A N 1
ATOM 2349 C CA . VAL A 1 302 ? 46.437 -6.664 -12.746 1.00 62.25 302 VAL A CA 1
ATOM 2350 C C . VAL A 1 302 ? 46.269 -6.429 -11.242 1.00 62.25 302 VAL A C 1
ATOM 2352 O O . VAL A 1 302 ? 46.393 -7.362 -10.457 1.00 62.25 302 VAL A O 1
ATOM 2355 N N . GLY A 1 303 ? 46.079 -5.173 -10.821 1.00 60.88 303 GLY A N 1
ATOM 2356 C CA . GLY A 1 303 ? 45.896 -4.860 -9.398 1.00 60.88 303 GLY A CA 1
ATOM 2357 C C . GLY A 1 303 ? 44.564 -5.389 -8.856 1.00 60.88 303 GLY A C 1
ATOM 2358 O O . GLY A 1 303 ? 43.690 -5.765 -9.630 1.00 60.88 303 GLY A O 1
ATOM 2359 N N . ASP A 1 304 ? 44.364 -5.313 -7.539 1.00 61.06 304 ASP A N 1
ATOM 2360 C CA . ASP A 1 304 ? 43.203 -5.866 -6.802 1.00 61.06 304 ASP A CA 1
ATOM 2361 C C . ASP A 1 304 ? 41.817 -5.407 -7.313 1.00 61.06 304 ASP A C 1
ATOM 2363 O O . ASP A 1 304 ? 40.780 -5.962 -6.956 1.00 61.06 304 ASP 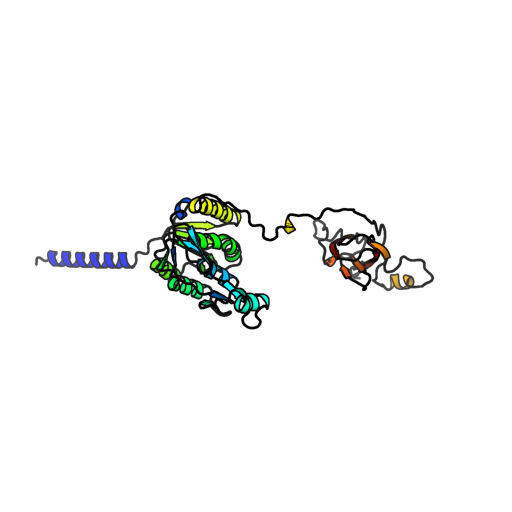A O 1
ATOM 2367 N N . THR A 1 305 ? 41.783 -4.376 -8.163 1.00 60.38 305 THR A N 1
ATOM 2368 C CA . THR A 1 305 ? 40.564 -3.817 -8.775 1.00 60.38 305 THR A CA 1
ATOM 2369 C C . THR A 1 305 ? 40.289 -4.310 -10.202 1.00 60.38 305 THR A C 1
ATOM 2371 O O . THR A 1 305 ? 39.354 -3.817 -10.834 1.00 60.38 305 THR A O 1
ATOM 2374 N N . GLY A 1 306 ? 41.076 -5.264 -10.710 1.00 66.56 306 GLY A N 1
ATOM 2375 C CA . GLY A 1 306 ? 40.853 -5.904 -12.006 1.00 66.56 306 GLY A CA 1
ATOM 2376 C C . GLY A 1 306 ? 41.142 -5.014 -13.223 1.00 66.56 306 GLY A C 1
ATOM 2377 O O . GLY A 1 306 ? 41.702 -3.917 -13.138 1.00 66.56 306 GLY A O 1
ATOM 2378 N N . GLY A 1 307 ? 40.796 -5.523 -14.405 1.00 69.19 307 GLY A N 1
ATOM 2379 C CA . GLY A 1 307 ? 40.926 -4.834 -15.688 1.00 69.19 307 GLY A CA 1
ATOM 2380 C C . GLY A 1 307 ? 39.551 -4.701 -16.332 1.00 69.19 307 GLY A C 1
ATOM 2381 O O . GLY A 1 307 ? 38.658 -5.483 -16.058 1.00 69.19 307 GLY A O 1
ATOM 2382 N N . LYS A 1 308 ? 39.331 -3.691 -17.170 1.00 76.44 308 LYS A N 1
ATOM 2383 C CA . LYS A 1 308 ? 37.973 -3.318 -17.597 1.00 76.44 308 LYS A CA 1
ATOM 2384 C C . LYS A 1 308 ? 37.775 -3.561 -19.079 1.00 76.44 308 LYS A C 1
ATOM 2386 O O . LYS A 1 308 ? 38.640 -3.160 -19.855 1.00 76.44 308 LYS A O 1
ATOM 2391 N N . LEU A 1 309 ? 36.622 -4.103 -19.465 1.00 82.00 309 LEU A N 1
ATOM 2392 C CA . LEU A 1 309 ? 36.112 -3.973 -20.830 1.00 82.00 309 LEU A CA 1
ATOM 2393 C C . LEU A 1 309 ? 35.074 -2.859 -20.884 1.00 82.00 309 LEU A C 1
ATOM 2395 O O . LEU A 1 309 ? 34.264 -2.694 -19.968 1.00 82.00 309 LEU A O 1
ATOM 2399 N N . SER A 1 310 ? 35.094 -2.137 -21.997 1.00 84.12 310 SER A N 1
ATOM 2400 C CA . SER A 1 310 ? 34.142 -1.077 -22.304 1.00 84.12 310 SER A CA 1
ATOM 2401 C C . SER A 1 310 ? 33.468 -1.349 -23.653 1.00 84.12 310 SER A C 1
ATOM 2403 O O . SER A 1 310 ? 33.868 -0.739 -24.651 1.00 84.12 310 SER A O 1
ATOM 2405 N N . PRO A 1 311 ? 32.507 -2.291 -23.732 1.00 86.44 311 PRO A N 1
ATOM 2406 C CA . PRO A 1 311 ? 31.705 -2.474 -24.933 1.00 86.44 311 PRO A CA 1
ATOM 2407 C C . PRO A 1 311 ? 30.834 -1.240 -25.200 1.00 86.44 311 PRO A C 1
ATOM 2409 O O . PRO A 1 311 ? 30.267 -0.639 -24.291 1.00 86.44 311 PRO A O 1
ATOM 2412 N N . GLN A 1 312 ? 30.699 -0.866 -26.462 1.00 89.06 312 GLN A N 1
ATOM 2413 C CA . GLN A 1 312 ? 29.816 0.195 -26.923 1.00 89.06 312 GLN A CA 1
ATOM 2414 C C . GLN A 1 312 ? 28.913 -0.381 -27.996 1.00 89.06 312 GLN A C 1
ATOM 2416 O O . GLN A 1 312 ? 29.411 -0.919 -28.987 1.00 89.06 312 GLN A O 1
ATOM 2421 N N . LEU A 1 313 ? 27.602 -0.250 -27.801 1.00 90.62 313 LEU A N 1
ATOM 2422 C CA . LEU A 1 313 ? 26.630 -0.558 -28.838 1.00 90.62 313 LEU A CA 1
ATOM 2423 C C . LEU A 1 313 ? 26.442 0.676 -29.713 1.00 90.62 313 LEU A C 1
ATOM 2425 O O . LEU A 1 313 ? 26.142 1.770 -29.226 1.00 90.62 313 LEU A O 1
ATOM 2429 N N . LEU A 1 314 ? 26.610 0.481 -31.008 1.00 91.00 314 LEU A N 1
ATOM 2430 C CA . LEU A 1 314 ? 26.539 1.499 -32.035 1.00 91.00 314 LEU A CA 1
ATOM 2431 C C . LEU A 1 314 ? 25.329 1.197 -32.902 1.00 91.00 314 LEU A C 1
ATOM 2433 O O . LEU A 1 314 ? 25.196 0.091 -33.417 1.00 91.00 314 LEU A O 1
ATOM 2437 N N . GLY A 1 315 ? 24.452 2.179 -33.027 1.00 90.44 315 GLY A N 1
ATOM 2438 C CA . GLY A 1 315 ? 23.318 2.134 -33.935 1.00 90.44 315 GLY A CA 1
ATOM 2439 C C . GLY A 1 315 ? 23.482 3.157 -35.057 1.00 90.44 315 GLY A C 1
ATOM 2440 O O . GLY A 1 315 ? 24.460 3.916 -35.072 1.00 90.44 315 GLY A O 1
ATOM 2441 N N . PRO A 1 316 ? 22.490 3.256 -35.952 1.00 87.38 316 PRO A N 1
ATOM 2442 C CA . PRO A 1 316 ? 22.539 4.150 -37.111 1.00 87.38 316 PRO A CA 1
ATOM 2443 C C . PRO A 1 316 ? 22.695 5.630 -36.724 1.00 87.38 316 PRO A C 1
ATOM 2445 O O . PRO A 1 316 ? 23.317 6.411 -37.440 1.00 87.38 316 PRO A O 1
ATOM 2448 N N . ASN A 1 317 ? 22.201 6.013 -35.542 1.00 86.00 317 ASN A N 1
ATOM 2449 C CA . ASN A 1 317 ? 22.267 7.381 -35.020 1.00 86.00 317 ASN A CA 1
ATOM 2450 C C . ASN A 1 317 ? 23.457 7.627 -34.070 1.00 86.00 317 ASN A C 1
ATOM 2452 O O . ASN A 1 317 ? 23.467 8.607 -33.326 1.00 86.00 317 ASN A O 1
ATOM 2456 N N . GLY A 1 318 ? 24.454 6.739 -34.066 1.00 85.44 318 GLY A N 1
ATOM 2457 C CA . GLY A 1 318 ? 25.619 6.812 -33.187 1.00 85.44 318 GLY A CA 1
ATOM 2458 C C . GLY A 1 318 ? 25.508 5.893 -31.972 1.00 85.44 318 GLY A C 1
ATOM 2459 O O . GLY A 1 318 ? 24.838 4.861 -32.010 1.00 85.44 318 GLY A O 1
ATOM 2460 N N . ILE A 1 319 ? 26.202 6.244 -30.890 1.00 86.00 319 ILE A N 1
ATOM 2461 C CA . ILE A 1 319 ? 26.349 5.372 -29.718 1.00 86.00 319 ILE A CA 1
ATOM 2462 C C . ILE A 1 319 ? 25.020 5.270 -28.966 1.00 86.00 319 ILE A C 1
ATOM 2464 O O . ILE A 1 319 ? 24.503 6.276 -28.487 1.00 86.00 319 ILE A O 1
ATOM 2468 N N . GLN A 1 320 ? 24.495 4.052 -28.853 1.00 89.06 320 GLN A N 1
ATOM 2469 C CA . GLN A 1 320 ? 23.221 3.759 -28.188 1.00 89.06 320 GLN A CA 1
ATOM 2470 C C . GLN A 1 320 ? 23.420 3.304 -26.745 1.00 89.06 320 GLN A C 1
ATOM 2472 O O . GLN A 1 320 ? 22.592 3.589 -25.886 1.00 89.06 320 GLN A O 1
ATOM 2477 N N . ALA A 1 321 ? 24.531 2.620 -26.461 1.00 88.06 321 ALA A N 1
ATOM 2478 C CA . ALA A 1 321 ? 24.874 2.218 -25.106 1.00 88.06 321 ALA A CA 1
ATOM 2479 C C . ALA A 1 321 ? 26.383 2.287 -24.872 1.00 88.06 321 ALA A C 1
ATOM 2481 O O . ALA A 1 321 ? 27.177 1.814 -25.687 1.00 88.06 321 ALA A O 1
ATOM 2482 N N . PHE A 1 322 ? 26.759 2.846 -23.723 1.00 85.25 322 PHE A N 1
ATOM 2483 C CA . PHE A 1 322 ? 28.102 2.753 -23.160 1.00 85.25 322 PHE A CA 1
ATOM 2484 C C . PHE A 1 322 ? 28.074 1.751 -22.015 1.00 85.25 322 PHE A C 1
ATOM 2486 O O . PHE A 1 322 ? 27.514 2.029 -20.955 1.00 85.25 322 PHE A O 1
ATOM 2493 N N . LEU A 1 323 ? 28.670 0.587 -22.242 1.00 85.69 323 LEU A N 1
ATOM 2494 C CA . LEU A 1 323 ? 28.699 -0.503 -21.284 1.00 85.69 323 LEU A CA 1
ATOM 2495 C C . LEU A 1 323 ? 30.085 -0.602 -20.670 1.00 85.69 323 LEU A C 1
ATOM 2497 O O . LEU A 1 323 ? 31.103 -0.338 -21.312 1.00 85.69 323 LEU A O 1
ATOM 2501 N N . PHE A 1 324 ? 30.122 -1.005 -19.408 1.00 81.38 324 PHE A N 1
ATOM 2502 C CA . PHE A 1 324 ? 31.365 -1.197 -18.690 1.00 81.38 324 PHE A CA 1
ATOM 2503 C C . PHE A 1 324 ? 31.226 -2.359 -17.727 1.00 81.38 324 PHE A C 1
ATOM 2505 O O . PHE A 1 324 ? 30.231 -2.448 -17.010 1.00 81.38 324 PHE A O 1
ATOM 2512 N N . THR A 1 325 ? 32.260 -3.187 -17.618 1.00 75.31 325 THR A N 1
ATOM 2513 C CA . THR A 1 325 ? 32.247 -4.307 -16.668 1.00 75.31 325 THR A CA 1
ATOM 2514 C C . THR A 1 325 ? 32.107 -3.875 -15.201 1.00 75.31 325 THR A C 1
ATOM 2516 O O . THR A 1 325 ? 31.671 -4.679 -14.391 1.00 75.31 325 THR A O 1
ATOM 2519 N N . PHE A 1 326 ? 32.356 -2.601 -14.845 1.00 67.69 326 PHE A N 1
ATOM 2520 C CA . PHE A 1 326 ? 32.068 -2.088 -13.491 1.00 67.69 326 PHE A CA 1
ATOM 2521 C C . PHE A 1 326 ? 30.576 -2.079 -13.135 1.00 67.69 326 PHE A C 1
ATOM 2523 O O . PHE A 1 326 ? 30.239 -2.006 -11.958 1.00 67.69 326 PHE A O 1
ATOM 2530 N N . GLY A 1 327 ? 29.697 -2.071 -14.141 1.00 62.91 327 GLY A N 1
ATOM 2531 C CA . GLY A 1 327 ? 28.250 -2.145 -13.953 1.00 62.91 327 GLY A CA 1
ATOM 2532 C C . GLY A 1 327 ? 27.727 -3.579 -13.878 1.00 62.91 327 GLY A C 1
ATOM 2533 O O . GLY A 1 327 ? 26.535 -3.765 -13.661 1.00 62.91 327 GLY A O 1
ATOM 2534 N N . GLY A 1 328 ? 28.587 -4.581 -14.084 1.00 70.94 328 GLY A N 1
ATOM 2535 C CA . GLY A 1 328 ? 28.227 -5.989 -13.978 1.00 70.94 328 GLY A CA 1
ATOM 2536 C C . GLY A 1 328 ? 28.653 -6.614 -12.650 1.00 70.94 328 GLY A C 1
ATOM 2537 O O . GLY A 1 328 ? 29.352 -6.003 -11.843 1.00 70.94 328 GLY A O 1
ATOM 2538 N N . ILE A 1 329 ? 28.213 -7.853 -12.423 1.00 81.00 329 ILE A N 1
ATOM 2539 C CA . ILE A 1 329 ? 28.552 -8.640 -11.232 1.00 81.00 329 ILE A CA 1
ATOM 2540 C C . ILE A 1 329 ? 29.775 -9.512 -11.573 1.00 81.00 329 ILE A C 1
ATOM 2542 O O . ILE A 1 329 ? 29.635 -10.451 -12.363 1.00 81.00 329 ILE A O 1
ATOM 2546 N N . PRO A 1 330 ? 30.976 -9.215 -11.036 1.00 82.00 330 PRO A N 1
ATOM 2547 C CA . PRO A 1 330 ? 32.174 -10.003 -11.314 1.00 82.00 330 PRO A CA 1
ATOM 2548 C C . PRO A 1 330 ? 32.167 -11.333 -10.552 1.00 82.00 330 PRO A C 1
ATOM 2550 O O . PRO A 1 330 ? 31.550 -11.454 -9.492 1.00 82.00 330 PRO A O 1
ATOM 2553 N N . GLU A 1 331 ? 32.926 -12.311 -11.042 1.00 85.00 331 GLU A N 1
ATOM 2554 C CA . GLU A 1 331 ? 33.291 -13.492 -10.255 1.00 85.00 331 GLU A CA 1
ATOM 2555 C C . GLU A 1 331 ? 34.505 -13.180 -9.381 1.00 85.00 331 GLU A C 1
ATOM 2557 O O . GLU A 1 331 ? 35.457 -12.525 -9.825 1.00 85.00 331 GLU A O 1
ATOM 2562 N N . ARG A 1 332 ? 34.472 -13.665 -8.137 1.00 83.94 332 ARG A N 1
ATOM 2563 C CA . ARG A 1 332 ? 35.508 -13.418 -7.132 1.00 83.94 332 ARG A CA 1
ATOM 2564 C C . ARG A 1 332 ? 36.078 -14.714 -6.567 1.00 83.94 332 ARG A C 1
ATOM 2566 O O . ARG A 1 332 ? 35.377 -15.721 -6.519 1.00 83.94 332 ARG A O 1
ATOM 2573 N N . ASP A 1 333 ? 37.333 -14.664 -6.133 1.00 81.00 333 ASP A N 1
ATOM 2574 C CA . ASP A 1 333 ? 37.945 -15.722 -5.327 1.00 81.00 333 ASP A CA 1
ATOM 2575 C C . ASP A 1 333 ? 37.495 -15.657 -3.851 1.00 81.00 333 ASP A C 1
ATOM 2577 O O . ASP A 1 333 ? 36.797 -14.733 -3.425 1.00 81.00 333 ASP A O 1
ATOM 2581 N N . GLU A 1 334 ? 37.917 -16.638 -3.047 1.00 80.88 334 GLU A N 1
ATOM 2582 C CA . GLU A 1 334 ? 37.622 -16.717 -1.604 1.00 80.88 334 GLU A CA 1
ATOM 2583 C C . GLU A 1 334 ? 38.168 -15.525 -0.795 1.00 80.88 334 GLU A C 1
ATOM 2585 O O . GLU A 1 334 ? 37.710 -15.264 0.315 1.00 80.88 334 GLU A O 1
ATOM 2590 N N . SER A 1 335 ? 39.143 -14.793 -1.342 1.00 79.19 335 SER A N 1
ATOM 2591 C CA . SER A 1 335 ? 39.737 -13.599 -0.728 1.00 79.19 335 SER A CA 1
ATOM 2592 C C . SER A 1 335 ? 39.044 -12.301 -1.164 1.00 79.19 335 SER A C 1
ATOM 2594 O O . SER A 1 335 ? 39.410 -11.223 -0.699 1.00 79.19 335 SER A O 1
ATOM 2596 N N . GLY A 1 336 ? 38.030 -12.389 -2.031 1.00 73.88 336 GLY A N 1
ATOM 2597 C CA . GLY A 1 336 ? 37.268 -11.255 -2.540 1.00 73.88 336 GLY A CA 1
ATOM 2598 C C . GLY A 1 336 ? 37.881 -10.561 -3.759 1.00 73.88 336 GLY A C 1
ATOM 2599 O O . GLY A 1 336 ? 37.332 -9.545 -4.196 1.00 73.88 336 GLY A O 1
ATOM 2600 N N . ASN A 1 337 ? 38.962 -11.082 -4.345 1.00 74.31 337 ASN A N 1
ATOM 2601 C CA . ASN A 1 337 ? 39.577 -10.508 -5.546 1.00 74.31 337 ASN A CA 1
ATOM 2602 C C . ASN A 1 337 ? 38.789 -10.889 -6.797 1.00 74.31 337 ASN A C 1
ATOM 2604 O O . ASN A 1 337 ? 38.251 -11.990 -6.885 1.00 74.31 337 ASN A O 1
ATOM 2608 N N . ILE A 1 338 ? 38.735 -9.994 -7.785 1.00 75.31 338 ILE A N 1
ATOM 2609 C CA . ILE A 1 338 ? 38.061 -10.263 -9.061 1.00 75.31 338 ILE A CA 1
ATOM 2610 C C . ILE A 1 338 ? 38.921 -11.212 -9.902 1.00 75.31 338 ILE A C 1
ATOM 2612 O O . ILE A 1 338 ? 40.041 -10.864 -10.266 1.00 75.31 338 ILE A O 1
ATOM 2616 N N . ILE A 1 339 ? 38.370 -12.380 -10.242 1.00 77.56 339 ILE A N 1
ATOM 2617 C CA . ILE A 1 339 ? 38.998 -13.356 -11.150 1.00 77.56 339 ILE A CA 1
ATOM 2618 C C . ILE A 1 339 ? 38.459 -13.245 -12.578 1.00 77.56 339 ILE A C 1
ATOM 2620 O O . ILE A 1 339 ? 39.171 -13.549 -13.531 1.00 77.56 339 ILE A O 1
ATOM 2624 N N . LYS A 1 340 ? 37.210 -12.793 -12.741 1.00 80.31 340 LYS A N 1
ATOM 2625 C CA . LYS A 1 340 ? 36.575 -12.619 -14.049 1.00 80.31 340 LYS A CA 1
ATOM 2626 C C . LYS A 1 340 ? 35.560 -11.488 -14.002 1.00 80.31 340 LYS A C 1
ATOM 2628 O O . LYS A 1 340 ? 34.587 -11.533 -13.251 1.00 80.31 340 LYS A O 1
ATOM 2633 N N . ASP A 1 341 ? 35.772 -10.493 -14.848 1.00 80.75 341 ASP A N 1
ATOM 2634 C CA . ASP A 1 341 ? 34.845 -9.386 -15.040 1.00 80.75 341 ASP A CA 1
ATOM 2635 C C . ASP A 1 341 ? 33.778 -9.785 -16.062 1.00 80.75 341 ASP A C 1
ATOM 2637 O O . ASP A 1 341 ? 34.087 -10.362 -17.107 1.00 80.75 341 ASP A O 1
ATOM 2641 N N . LYS A 1 342 ? 32.511 -9.488 -15.768 1.00 84.88 342 LYS A N 1
ATOM 2642 C CA . LYS A 1 342 ? 31.378 -9.844 -16.628 1.00 84.88 342 LYS A CA 1
ATOM 2643 C C . LYS A 1 342 ? 30.429 -8.674 -16.786 1.00 84.88 342 LYS A C 1
ATOM 2645 O O . LYS A 1 342 ? 30.257 -7.885 -15.862 1.00 84.88 342 LYS A O 1
ATOM 2650 N N . ILE A 1 343 ? 29.771 -8.598 -17.931 1.00 87.62 343 ILE A N 1
ATOM 2651 C CA . ILE A 1 343 ? 28.589 -7.767 -18.122 1.00 87.62 343 ILE A CA 1
ATOM 2652 C C . ILE A 1 343 ? 27.580 -8.526 -18.974 1.00 87.62 343 ILE A C 1
ATOM 2654 O O . ILE A 1 343 ? 27.911 -9.014 -20.051 1.00 87.62 343 ILE A O 1
ATOM 2658 N N . TYR A 1 344 ? 26.354 -8.593 -18.466 1.00 88.31 344 TYR A N 1
ATOM 2659 C CA . TYR A 1 344 ? 25.178 -8.969 -19.229 1.00 88.31 344 TYR A CA 1
ATOM 2660 C C . TYR A 1 344 ? 24.341 -7.714 -19.423 1.00 88.31 344 TYR A C 1
ATOM 2662 O O . TYR A 1 344 ? 24.038 -7.009 -18.458 1.00 88.31 344 TYR A O 1
ATOM 2670 N N . TRP A 1 345 ? 23.985 -7.421 -20.664 1.00 89.56 345 TRP A N 1
ATOM 2671 C CA . TRP A 1 345 ? 23.125 -6.296 -20.985 1.00 89.56 345 TRP A CA 1
ATOM 2672 C C . TRP A 1 345 ? 22.193 -6.658 -22.133 1.00 89.56 345 TRP A C 1
ATOM 2674 O O . TRP A 1 345 ? 22.590 -7.347 -23.075 1.00 89.56 345 TRP A O 1
ATOM 2684 N N . GLU A 1 346 ? 20.958 -6.171 -22.070 1.00 91.31 346 GLU A N 1
ATOM 2685 C CA . GLU A 1 346 ? 19.977 -6.368 -23.126 1.00 91.31 346 GLU A CA 1
ATOM 2686 C C . GLU A 1 346 ? 19.172 -5.103 -23.413 1.00 91.31 346 GLU A C 1
ATOM 2688 O O . GLU A 1 346 ? 18.928 -4.282 -22.531 1.00 91.31 346 GLU A O 1
ATOM 2693 N N . THR A 1 347 ? 18.749 -4.966 -24.667 1.00 90.19 347 THR A N 1
ATOM 2694 C CA . THR A 1 347 ? 17.791 -3.949 -25.103 1.00 90.19 347 T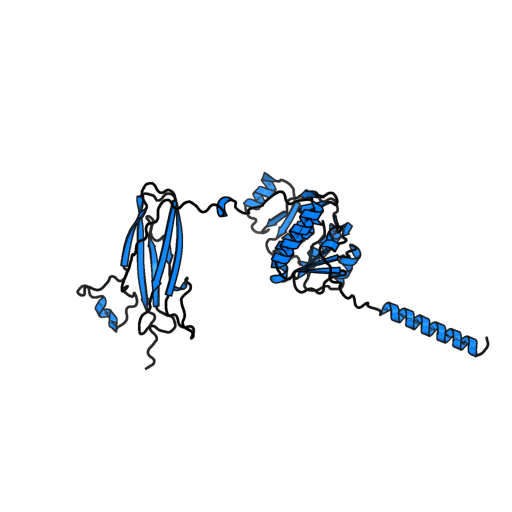HR A CA 1
ATOM 2695 C C . THR A 1 347 ? 16.891 -4.496 -26.201 1.00 90.19 347 THR A C 1
ATOM 2697 O O . THR A 1 347 ? 17.224 -5.487 -26.856 1.00 90.19 347 THR A O 1
ATOM 2700 N N . ILE A 1 348 ? 15.771 -3.816 -26.434 1.00 89.69 348 ILE A N 1
ATOM 2701 C CA . ILE A 1 348 ? 14.892 -4.050 -27.575 1.00 89.69 348 ILE A CA 1
ATOM 2702 C C . ILE A 1 348 ? 14.951 -2.819 -28.470 1.00 89.69 348 ILE A C 1
ATOM 2704 O O . ILE A 1 348 ? 14.696 -1.701 -28.026 1.00 89.69 348 ILE A O 1
ATOM 2708 N N . VAL A 1 349 ? 15.259 -3.036 -29.744 1.00 91.00 349 VAL A N 1
ATOM 2709 C CA . VAL A 1 349 ? 15.165 -2.006 -30.778 1.00 91.00 349 VAL A CA 1
ATOM 2710 C C . VAL A 1 349 ? 13.906 -2.233 -31.604 1.00 91.00 349 VAL A C 1
ATOM 2712 O O . VAL A 1 349 ? 13.519 -3.373 -31.875 1.00 91.00 349 VAL A O 1
ATOM 2715 N N . TYR A 1 350 ? 13.250 -1.135 -31.967 1.00 90.88 350 TYR A N 1
ATOM 2716 C CA . TYR A 1 350 ? 11.962 -1.127 -32.648 1.00 90.88 350 TYR A CA 1
ATOM 2717 C C . TYR A 1 350 ? 12.080 -0.448 -34.008 1.00 90.88 350 TYR A C 1
ATOM 2719 O O . TYR A 1 350 ? 12.591 0.665 -34.085 1.00 90.88 350 TYR A O 1
ATOM 2727 N N . ASP A 1 351 ? 11.559 -1.100 -35.046 1.00 91.56 351 ASP A N 1
ATOM 2728 C CA . ASP A 1 351 ? 11.461 -0.575 -36.412 1.00 91.56 351 ASP A CA 1
ATOM 2729 C C . ASP A 1 351 ? 12.826 -0.165 -36.991 1.00 91.56 351 ASP A C 1
ATOM 2731 O O . ASP A 1 351 ? 13.027 0.943 -37.480 1.00 91.56 351 ASP A O 1
ATOM 2735 N N . GLN A 1 352 ? 13.805 -1.062 -36.849 1.00 92.19 352 GLN A N 1
ATOM 2736 C CA . GLN A 1 352 ? 15.188 -0.895 -37.323 1.00 92.19 352 GLN A CA 1
ATOM 2737 C C . GLN A 1 352 ? 15.608 -2.039 -38.262 1.00 92.19 352 GLN A C 1
ATOM 2739 O O . GLN A 1 352 ? 16.794 -2.336 -38.393 1.00 92.19 352 GLN A O 1
ATOM 2744 N N . GLY A 1 353 ? 14.645 -2.726 -38.883 1.00 91.25 353 GLY A N 1
ATOM 2745 C CA . GLY A 1 353 ? 14.934 -3.768 -39.864 1.00 91.25 353 GLY A CA 1
ATOM 2746 C C . GLY A 1 353 ? 15.738 -3.208 -41.040 1.00 91.25 353 GLY A C 1
ATOM 2747 O O . GLY A 1 353 ? 15.364 -2.198 -41.628 1.00 91.25 353 GLY A O 1
ATOM 2748 N N . GLY A 1 354 ? 16.851 -3.858 -41.374 1.00 91.19 354 GLY A N 1
ATOM 2749 C CA . GLY A 1 354 ? 17.767 -3.445 -42.440 1.00 91.19 354 GLY A CA 1
ATOM 2750 C C . GLY A 1 354 ? 18.841 -2.440 -42.021 1.00 91.19 354 GLY A C 1
ATOM 2751 O O . GLY A 1 354 ? 19.751 -2.181 -42.808 1.00 91.19 354 GLY A O 1
ATOM 2752 N N . GLU A 1 355 ? 18.774 -1.904 -40.801 1.00 94.19 355 GLU A N 1
ATOM 2753 C CA . GLU A 1 355 ? 19.780 -0.974 -40.287 1.00 94.19 355 GLU A CA 1
ATOM 2754 C C . GLU A 1 355 ? 21.060 -1.708 -39.859 1.00 94.19 355 GLU A C 1
ATOM 2756 O O . GLU A 1 355 ? 21.024 -2.816 -39.306 1.00 94.19 355 GLU A O 1
ATOM 2761 N N . GLU A 1 356 ? 22.204 -1.058 -40.091 1.00 92.75 356 GLU A N 1
ATOM 2762 C CA . GLU A 1 356 ? 23.519 -1.541 -39.667 1.00 92.75 356 GLU A CA 1
ATOM 2763 C C . GLU A 1 356 ? 23.801 -1.105 -38.225 1.00 92.75 356 GLU A C 1
ATOM 2765 O O . GLU A 1 356 ? 23.699 0.068 -37.858 1.00 92.75 356 GLU A O 1
ATOM 2770 N N . TRP A 1 357 ? 24.184 -2.075 -37.407 1.00 92.94 357 TRP A N 1
ATOM 2771 C CA . TRP A 1 357 ? 24.575 -1.904 -36.019 1.00 92.94 357 TRP A CA 1
ATOM 2772 C C . TRP A 1 357 ? 25.999 -2.399 -35.820 1.00 92.94 357 TRP A C 1
ATOM 2774 O O . TRP A 1 357 ? 26.553 -3.139 -36.633 1.00 92.94 357 TRP A O 1
ATOM 2784 N N . GLY A 1 358 ? 26.613 -2.004 -34.713 1.00 89.62 358 GLY A N 1
ATOM 2785 C CA . GLY A 1 358 ? 27.948 -2.464 -34.389 1.00 89.62 358 GLY A CA 1
ATOM 2786 C C . GLY A 1 358 ? 28.235 -2.532 -32.906 1.00 89.62 358 GLY A C 1
ATOM 2787 O O . GLY A 1 358 ? 27.590 -1.888 -32.084 1.00 89.62 358 GLY A O 1
ATOM 2788 N N . ILE A 1 359 ? 29.245 -3.321 -32.569 1.00 89.12 359 ILE A N 1
ATOM 2789 C CA . ILE A 1 359 ? 29.814 -3.401 -31.232 1.00 89.12 359 ILE A CA 1
ATOM 2790 C C . ILE A 1 359 ? 31.287 -3.021 -31.331 1.00 89.12 359 ILE A C 1
ATOM 2792 O O . ILE A 1 359 ? 32.058 -3.620 -32.083 1.00 89.12 359 ILE A O 1
ATOM 2796 N N . SER A 1 360 ? 31.668 -2.009 -30.558 1.00 86.25 360 SER A N 1
ATOM 2797 C CA . SER A 1 360 ? 33.057 -1.603 -30.365 1.00 86.25 360 SER A CA 1
ATOM 2798 C C . SER A 1 360 ? 33.493 -1.979 -28.961 1.00 86.25 360 SER A C 1
ATOM 2800 O O . SER A 1 360 ? 32.813 -1.644 -27.998 1.00 86.25 360 SER A O 1
ATOM 2802 N N . VAL A 1 361 ? 34.620 -2.667 -28.820 1.00 83.31 361 VAL A N 1
ATOM 2803 C CA . VAL A 1 361 ? 35.149 -3.065 -27.513 1.00 83.31 361 VAL A CA 1
ATOM 2804 C C . VAL A 1 361 ? 36.574 -2.565 -27.381 1.00 83.31 361 VAL A C 1
ATOM 2806 O O . VAL A 1 361 ? 37.417 -2.805 -28.246 1.00 83.31 361 VAL A O 1
ATOM 2809 N N . GLY A 1 362 ? 36.860 -1.901 -26.268 1.00 78.38 362 GLY A N 1
ATOM 2810 C CA . GLY A 1 362 ? 38.226 -1.634 -25.838 1.00 78.38 362 GLY A CA 1
ATOM 2811 C C . GLY A 1 362 ? 38.419 -1.998 -24.374 1.00 78.38 362 GLY A C 1
ATOM 2812 O O . GLY A 1 362 ? 37.443 -2.204 -23.646 1.00 78.38 362 GLY A O 1
ATOM 2813 N N . SER A 1 363 ? 39.677 -2.092 -23.945 1.00 76.75 363 SER A N 1
ATOM 2814 C CA . SER A 1 363 ? 40.016 -2.481 -22.578 1.00 76.75 363 SER A CA 1
ATOM 2815 C C . SER A 1 363 ? 40.791 -1.397 -21.827 1.00 76.75 363 SER A C 1
ATOM 2817 O O . SER A 1 363 ? 41.447 -0.532 -22.411 1.00 76.75 363 SER A O 1
ATOM 2819 N N . LYS A 1 364 ? 40.718 -1.421 -20.497 1.00 73.38 364 LYS A N 1
ATOM 2820 C CA . LYS A 1 364 ? 41.529 -0.589 -19.606 1.00 73.38 364 LYS A CA 1
ATOM 2821 C C . LYS A 1 364 ? 42.122 -1.461 -18.508 1.00 73.38 364 LYS A C 1
ATOM 2823 O O . LYS A 1 364 ? 41.417 -1.857 -17.586 1.00 73.38 364 LYS A O 1
ATOM 2828 N N . LEU A 1 365 ? 43.426 -1.709 -18.573 1.00 68.44 365 LEU A N 1
ATOM 2829 C CA . LEU A 1 365 ? 44.148 -2.416 -17.510 1.00 68.44 365 LEU A CA 1
ATOM 2830 C C . LEU A 1 365 ? 44.467 -1.449 -16.363 1.00 68.44 365 LEU A C 1
ATOM 2832 O O . LEU A 1 365 ? 45.091 -0.408 -16.592 1.00 68.44 365 LEU A O 1
ATOM 2836 N N . LEU A 1 366 ? 44.043 -1.782 -15.141 1.00 63.44 366 LEU A N 1
ATOM 2837 C CA . LEU A 1 366 ? 44.448 -1.071 -13.931 1.00 63.44 366 LEU A CA 1
ATOM 2838 C C . LEU A 1 366 ? 45.599 -1.839 -13.275 1.00 63.44 366 LEU A C 1
ATOM 2840 O O . LEU A 1 366 ? 45.402 -2.840 -12.595 1.00 63.44 366 LEU A O 1
ATOM 2844 N N . THR A 1 367 ? 46.826 -1.387 -13.511 1.00 59.59 367 THR A N 1
ATOM 2845 C CA . THR A 1 367 ? 48.012 -1.970 -12.873 1.00 59.59 367 THR A CA 1
ATOM 2846 C C . THR A 1 367 ? 48.152 -1.443 -11.448 1.00 59.59 367 THR A C 1
ATOM 2848 O O . THR A 1 367 ? 47.938 -0.249 -11.212 1.00 59.59 367 THR A O 1
ATOM 2851 N N . SER A 1 368 ? 48.567 -2.295 -10.509 1.00 53.72 368 SER A N 1
ATOM 2852 C CA . SER A 1 368 ? 49.027 -1.833 -9.200 1.00 53.72 368 SER A CA 1
ATOM 2853 C C . SER A 1 368 ? 50.241 -0.912 -9.372 1.00 53.72 368 SER A C 1
ATOM 2855 O O . SER A 1 368 ? 51.056 -1.064 -10.286 1.00 53.72 368 SER A O 1
ATOM 2857 N N . LYS A 1 369 ? 50.343 0.112 -8.523 1.00 47.62 369 LYS A N 1
ATOM 2858 C CA . LYS A 1 369 ? 51.544 0.948 -8.458 1.00 47.62 369 LYS A CA 1
ATOM 2859 C C . LYS A 1 369 ? 52.656 0.050 -7.909 1.00 47.62 369 LYS A C 1
ATOM 2861 O O . LYS A 1 369 ? 52.473 -0.473 -6.813 1.00 47.62 369 LYS A O 1
ATOM 2866 N N . SER A 1 370 ? 53.772 -0.146 -8.622 1.00 44.72 370 SER A N 1
ATOM 2867 C CA . SER A 1 370 ? 54.929 -0.765 -7.969 1.00 44.72 370 SER A CA 1
ATOM 2868 C C . SER A 1 370 ? 55.398 0.206 -6.889 1.00 44.72 370 SER A C 1
ATOM 2870 O O . SER A 1 370 ? 55.788 1.343 -7.162 1.00 44.72 370 SER A O 1
ATOM 2872 N N . THR A 1 371 ? 55.236 -0.196 -5.637 1.00 38.28 371 THR A N 1
ATOM 2873 C CA . THR A 1 371 ? 55.989 0.383 -4.534 1.00 38.28 371 THR A CA 1
ATOM 2874 C C . THR A 1 371 ? 57.394 -0.188 -4.637 1.00 38.28 371 THR A C 1
ATOM 2876 O O . THR A 1 371 ? 57.632 -1.295 -4.159 1.00 38.28 371 THR A O 1
ATOM 2879 N N . ASP A 1 372 ? 58.267 0.539 -5.332 1.00 38.38 372 ASP A N 1
ATOM 2880 C CA . ASP A 1 372 ? 59.703 0.492 -5.044 1.00 38.38 372 ASP A CA 1
ATOM 2881 C C . ASP A 1 372 ? 59.994 1.330 -3.792 1.00 38.38 372 ASP A C 1
ATOM 2883 O O . ASP A 1 372 ? 59.426 2.449 -3.687 1.00 38.38 372 ASP A O 1
#

Radius of gyration: 33.63 Å; chains: 1; bounding box: 83×39×116 Å

Sequence (372 aa):
MKKNDKTIIIVGIIILILTSVGIYFWIPESSVADAEIEDFYEVCGSINSFDTGIKVSDANPFFALITTPIAVNYDEDGMQNVIPLYVSNFADPSKSIVRVETEQIQIEPSLIIQANDDVKEKSLEIALSYWDESEGVLLIEDSVNGYNLGVVAVPLASYLSIPVIVTDEISEDVIDVLEDLGVKKSFICGNLSGYESSLFFNNVDEIVNVSIDLVEQKFGKVNYLTISNPLDVLEPEVLETTTLDLMDGTVGSFCITPTNFLNLLPSKRKPALTNYHLFNIPNDYKYCKIKIDATHDPGENVGDTGGKLSPQLLGPNGIQAFLFTFGGIPERDESGNIIKDKIYWETIVYDQGGEEWGISVGSKLLTSKSTD

Secondary structure (DSSP, 8-state):
--HHHHHHHHHHHHHHHHHHHHHHT------PEEP-GGGGTT--EEEPP--SEEEEETT-THHHHHHHHHHEEE-TT--EEE--EEEE-SSS--HHHHHIIIIII---EEEEE-TTS-HHHHHHHHHHHHEEEESEEEEEESSHHHHHHHHHHHHHHHHTT--EEEESS--HHHHHHHHHHT--EEEEESS----SEEEEE-SHHHHHHHHHHHHHHHHSS------S-GGGG-PPP-----------SPPPBS---TTTGGGGSTTS----SSEEEEEEPPTT-SEEEEEEEEEE---TT--TT-EEEEEEEEETTEEEEE--GGGS--EE-TTS-EEEEEEEEEEEEES-TT-EEEEEEEEEE-PPP---

Foldseek 3Di:
DPPVVVVVVVVVVVVVVVVVVCVVPDDPPLPAAADDLVVCLQWAFDWDDDAAEAEEELLDPCRCLQCVLVQWAADLLRDIDHHHYHYAHPVDGDPVSVCCCVPNVVGHHPHYYDNPDDQQVVLLVCQVVTTPATQEEEEFEPDPQSVVQSVLQSVVCRHRSHGYGYYNECDPSVVVSCVSRNYQEYEYGDDYSGDHHYHYDPDNVVSVVSVQVSCCSSVVHDPDDDDVDPVVVDDPDDPDDDDDPQDDDDFAAPDDDPVCVCVPDPPDPDHDQKDKDKDAAAQPDQKDKDKDKDKDQQDPQFPQAGKKKWKFKAWPVGTPDTDMLVPDDFDADPVRGGRMGIDIDMDMDGPRHGTMMMIMMHMHGHGDDPPD